Protein AF-A0A9W9D5L0-F1 (afdb_monomer)

Nearest PDB structures (foldseek):
  7zmg-assembly1_Z  TM=8.523E-01  e=1.163E-15  Thermochaetoides thermophila DSM 1495
  6yj4-assembly1_c  TM=8.124E-01  e=5.420E-10  Yarrowia lipolytica
  6rfq-assembly1_Z  TM=6.524E-01  e=1.993E-04  Yarrowia lipolytica

pLDDT: mean 81.46, std 13.07, range [35.34, 96.69]

Mean predicted aligned error: 18.56 Å

Foldseek 3Di:
DPDPPPPPLPDDQADDDDDPVLVVLVVPPPDSSDGPPHGDPCPVCVVPPPPDDPVVDDDDDDPPCPDPPPHDVVVVCVVVVDDDDDDADQLNLQLCLPQNDPVDGPDDLPPPVNVVSSVVSSVVSVVGPVVSCVVPVPSLVVQDDPPRHHDDDQQCDPDPVSDDQDDDDPDDPDPPVDFDKFADPVCCVPPVDRDIDGDWAARDLDPVRTHVVQPSQLSDPPHDDLPDPDPNSVVVVVVVVVVVVVVVVVCVVVVVVVVVVVVVVVVVVVVVVVVVVVVVVVVVVVVVVVVVVVVVVVVVVVVVVVVVVVVVVVVVVVVVVVVVVVVVVVVPPPDPPCVVVCVVCVVVVVVVVVCVVPPDD

Radius of gyration: 55.25 Å; Cα contacts (8 Å, |Δi|>4): 160; chains: 1; bounding box: 143×85×127 Å

Structure (mmCIF, N/CA/C/O backbone):
data_AF-A0A9W9D5L0-F1
#
_entry.id   AF-A0A9W9D5L0-F1
#
loop_
_atom_site.group_PDB
_atom_site.id
_atom_site.type_symbol
_atom_site.label_atom_id
_atom_site.label_alt_id
_atom_site.label_comp_id
_atom_site.label_asym_id
_atom_site.label_entity_id
_atom_site.label_seq_id
_atom_site.pdbx_PDB_ins_code
_atom_site.Cartn_x
_atom_site.Cartn_y
_atom_site.Cartn_z
_atom_site.occupancy
_atom_site.B_iso_or_equiv
_atom_site.auth_seq_id
_atom_site.auth_comp_id
_atom_site.auth_asym_id
_atom_site.auth_atom_id
_atom_site.pdbx_PDB_model_num
ATOM 1 N N . MET A 1 1 ? 23.377 -19.581 -24.607 1.00 35.34 1 MET A N 1
ATOM 2 C CA . MET A 1 1 ? 23.493 -18.869 -25.895 1.00 35.34 1 MET A CA 1
ATOM 3 C C . MET A 1 1 ? 23.765 -17.407 -25.592 1.00 35.34 1 MET A C 1
ATOM 5 O O . MET A 1 1 ? 22.928 -16.777 -24.960 1.00 35.34 1 MET A O 1
ATOM 9 N N . ALA A 1 2 ? 24.954 -16.904 -25.928 1.00 36.19 2 ALA A N 1
ATOM 10 C CA . ALA A 1 2 ? 25.262 -15.484 -25.800 1.00 36.19 2 ALA A CA 1
ATOM 11 C C . ALA A 1 2 ? 24.325 -14.710 -26.733 1.00 36.19 2 ALA A C 1
ATOM 13 O O . ALA A 1 2 ? 24.302 -14.980 -27.935 1.00 36.19 2 ALA A O 1
ATOM 14 N N . SER A 1 3 ? 23.518 -13.801 -26.184 1.00 41.09 3 SER A N 1
ATOM 15 C CA . SER A 1 3 ? 22.785 -12.847 -27.010 1.00 41.09 3 SER A CA 1
ATOM 16 C C . SER A 1 3 ? 23.825 -12.121 -27.857 1.00 41.09 3 SER A C 1
ATOM 18 O O . SER A 1 3 ? 24.763 -11.539 -27.311 1.00 41.09 3 SER A O 1
ATOM 20 N N . LYS A 1 4 ? 23.734 -12.247 -29.188 1.00 40.19 4 LYS A N 1
ATOM 21 C CA . LYS A 1 4 ? 24.574 -11.499 -30.128 1.00 40.19 4 LYS A CA 1
ATOM 22 C C . LYS A 1 4 ? 24.650 -10.060 -29.618 1.00 40.19 4 LYS A C 1
ATOM 24 O O . LYS A 1 4 ? 23.606 -9.422 -29.484 1.00 40.19 4 LYS A O 1
ATOM 29 N N . LYS A 1 5 ? 25.859 -9.525 -29.410 1.00 46.12 5 LYS A N 1
ATOM 30 C CA . LYS A 1 5 ? 26.088 -8.076 -29.481 1.00 46.12 5 LYS A CA 1
ATOM 31 C C . LYS A 1 5 ? 25.739 -7.655 -30.904 1.00 46.12 5 LYS A C 1
ATOM 33 O O . LYS A 1 5 ? 26.602 -7.525 -31.764 1.00 46.12 5 LYS A O 1
ATOM 38 N N . VAL A 1 6 ? 24.446 -7.524 -31.178 1.00 43.34 6 VAL A N 1
ATOM 39 C CA . VAL A 1 6 ? 23.964 -6.758 -32.308 1.00 43.34 6 VAL A CA 1
ATOM 40 C C . VAL A 1 6 ? 24.456 -5.362 -31.985 1.00 43.34 6 VAL A C 1
ATOM 42 O O . VAL A 1 6 ? 23.968 -4.725 -31.055 1.00 43.34 6 VAL A O 1
ATOM 45 N N . THR A 1 7 ? 25.486 -4.905 -32.691 1.00 44.09 7 THR A N 1
ATOM 46 C CA . THR A 1 7 ? 25.744 -3.478 -32.827 1.00 44.09 7 THR A CA 1
ATOM 47 C C . THR A 1 7 ? 24.513 -2.909 -33.510 1.00 44.09 7 THR A C 1
ATOM 49 O O . THR A 1 7 ? 24.465 -2.794 -34.732 1.00 44.09 7 THR A O 1
ATOM 52 N N . THR A 1 8 ? 23.467 -2.648 -32.729 1.00 48.53 8 THR A N 1
ATOM 53 C CA . THR A 1 8 ? 22.298 -1.913 -33.171 1.00 48.53 8 THR A CA 1
ATOM 54 C C . THR A 1 8 ? 22.835 -0.547 -33.544 1.00 48.53 8 THR A C 1
ATOM 56 O O . THR A 1 8 ? 23.170 0.270 -32.685 1.00 48.53 8 THR A O 1
ATOM 59 N N . ALA A 1 9 ? 23.034 -0.332 -34.842 1.00 52.41 9 ALA A N 1
ATOM 60 C CA . ALA A 1 9 ? 23.296 0.986 -35.372 1.00 52.41 9 ALA A CA 1
ATOM 61 C C . ALA A 1 9 ? 22.037 1.805 -35.086 1.00 52.41 9 ALA A C 1
ATOM 63 O O . ALA A 1 9 ? 21.055 1.744 -35.818 1.00 52.41 9 ALA A O 1
ATOM 64 N N . PHE A 1 10 ? 22.026 2.490 -33.945 1.00 61.75 10 PHE A N 1
ATOM 65 C CA . PHE A 1 10 ? 20.946 3.394 -33.604 1.00 61.75 10 PHE A CA 1
ATOM 66 C C . PHE A 1 10 ? 21.019 4.568 -34.576 1.00 61.75 10 PHE A C 1
ATOM 68 O O . PHE A 1 10 ? 21.910 5.415 -34.474 1.00 61.75 10 PHE A O 1
ATOM 75 N N . SER A 1 11 ? 20.096 4.602 -35.533 1.00 76.19 11 SER A N 1
ATOM 76 C CA . SER A 1 11 ? 19.890 5.763 -36.390 1.00 76.19 11 SER A CA 1
ATOM 77 C C . SER A 1 11 ? 19.411 6.923 -35.522 1.00 76.19 11 SER A C 1
ATOM 79 O O . SER A 1 11 ? 18.350 6.854 -34.902 1.00 76.19 11 SER A O 1
ATOM 81 N N . LYS A 1 12 ? 20.222 7.979 -35.430 1.00 85.94 12 LYS A N 1
ATOM 82 C CA . LYS A 1 12 ? 19.898 9.173 -34.643 1.00 85.94 12 LYS A CA 1
ATOM 83 C C . LYS A 1 12 ? 19.174 10.171 -35.535 1.00 85.94 12 LYS A C 1
ATOM 85 O O . LYS A 1 12 ? 19.748 10.654 -36.507 1.00 85.94 12 LYS A O 1
ATOM 90 N N . TYR A 1 13 ? 17.933 10.498 -35.183 1.00 88.56 13 TYR A N 1
ATOM 91 C CA . TYR A 1 13 ? 17.093 11.422 -35.945 1.00 88.56 13 TYR A CA 1
ATOM 92 C C . TYR A 1 13 ? 17.395 12.888 -35.604 1.00 88.56 13 TYR A C 1
ATOM 94 O O . TYR A 1 13 ? 16.562 13.605 -35.052 1.00 88.56 13 TYR A O 1
ATOM 102 N N . THR A 1 14 ? 18.619 13.327 -35.898 1.00 90.94 14 THR A N 1
ATOM 103 C CA . THR A 1 14 ? 19.094 14.685 -35.602 1.00 90.94 14 THR A CA 1
ATOM 104 C C . THR A 1 14 ? 19.785 15.313 -36.802 1.00 90.94 14 THR A C 1
ATOM 106 O O . THR A 1 14 ? 20.404 14.603 -37.590 1.00 90.94 14 THR A O 1
ATOM 109 N N . VAL A 1 15 ? 19.767 16.639 -36.899 1.00 89.62 15 VAL A N 1
ATOM 110 C CA . VAL A 1 15 ? 20.523 17.385 -37.914 1.00 89.62 15 VAL A CA 1
ATOM 111 C C . VAL A 1 15 ? 22.025 17.163 -37.706 1.00 89.62 15 VAL A C 1
ATOM 113 O O . VAL A 1 15 ? 22.553 17.421 -36.623 1.00 89.62 15 VAL A O 1
ATOM 116 N N . GLN A 1 16 ? 22.710 16.670 -38.738 1.00 87.62 16 GLN A N 1
ATOM 117 C CA . GLN A 1 16 ? 24.149 16.393 -38.724 1.00 87.62 16 GLN A CA 1
ATOM 118 C C . GLN A 1 16 ? 24.888 17.304 -39.711 1.00 87.62 16 GLN A C 1
ATOM 120 O O . GLN A 1 16 ? 24.317 17.662 -40.744 1.00 87.62 16 GLN A O 1
ATOM 125 N N . PRO A 1 17 ? 26.150 17.676 -39.429 1.00 88.94 17 PRO A N 1
ATOM 126 C CA . PRO A 1 17 ? 26.963 18.417 -40.383 1.00 88.94 17 PRO A CA 1
ATOM 127 C C . PRO A 1 17 ? 27.198 17.580 -41.647 1.00 88.94 17 PRO A C 1
ATOM 129 O O . PRO A 1 17 ? 27.415 16.370 -41.576 1.00 88.94 17 PRO A O 1
ATOM 132 N N . THR A 1 18 ? 27.173 18.231 -42.808 1.00 89.81 18 THR A N 1
ATOM 133 C CA . THR A 1 18 ? 27.401 17.621 -44.128 1.00 89.81 18 THR A CA 1
ATOM 134 C C . THR A 1 18 ? 28.642 18.220 -44.803 1.00 89.81 18 THR A C 1
ATOM 136 O O . THR A 1 18 ? 29.163 19.257 -44.384 1.00 89.81 18 THR A O 1
ATOM 139 N N . GLY A 1 19 ? 29.167 17.547 -45.833 1.00 93.31 19 GLY A N 1
ATOM 140 C CA . GLY A 1 19 ? 30.321 18.031 -46.601 1.00 93.31 19 GLY A CA 1
ATOM 141 C C . GLY A 1 19 ? 31.596 18.187 -45.761 1.00 93.31 19 GLY A C 1
ATOM 142 O O . GLY A 1 19 ? 31.909 17.339 -44.925 1.00 93.31 19 GLY A O 1
ATOM 143 N N . ILE A 1 20 ? 32.333 19.283 -45.970 1.00 93.81 20 ILE A N 1
ATOM 144 C CA . ILE A 1 20 ? 33.613 19.563 -45.291 1.00 93.81 20 ILE A CA 1
ATOM 145 C C . ILE A 1 20 ? 33.433 19.622 -43.766 1.00 93.81 20 ILE A C 1
ATOM 147 O O . ILE A 1 20 ? 34.249 19.082 -43.020 1.00 93.81 20 ILE A O 1
ATOM 151 N N . TYR A 1 21 ? 32.321 20.185 -43.286 1.00 91.50 21 TYR A N 1
ATOM 152 C CA . TYR A 1 21 ? 32.031 20.268 -41.853 1.00 91.50 21 TYR A CA 1
ATOM 153 C C . TYR A 1 21 ? 31.808 18.895 -41.203 1.00 91.50 21 TYR A C 1
ATOM 155 O O . TYR A 1 21 ? 32.100 18.733 -40.019 1.00 91.50 21 TYR A O 1
ATOM 163 N N . ALA A 1 22 ? 31.358 17.885 -41.957 1.00 90.62 22 ALA A N 1
ATOM 164 C CA . ALA A 1 22 ? 31.264 16.511 -41.461 1.00 90.62 22 ALA A CA 1
ATOM 165 C C . ALA A 1 22 ? 32.653 15.901 -41.221 1.00 90.62 22 ALA A C 1
ATOM 167 O O . ALA A 1 22 ? 32.861 15.201 -40.232 1.00 90.62 22 ALA A O 1
ATOM 168 N N . ALA A 1 23 ? 33.611 16.183 -42.110 1.00 90.94 23 ALA A N 1
ATOM 169 C CA . ALA A 1 23 ? 34.992 15.733 -41.960 1.00 90.94 23 ALA A CA 1
ATOM 170 C C . ALA A 1 23 ? 35.673 16.414 -40.763 1.00 90.94 23 ALA A C 1
ATOM 172 O O . ALA A 1 23 ? 36.297 15.733 -39.952 1.00 90.94 23 ALA A O 1
ATOM 173 N N . ILE A 1 24 ? 35.467 17.726 -40.597 1.00 92.25 24 ILE A N 1
ATOM 174 C CA . ILE A 1 24 ? 35.943 18.484 -39.430 1.00 92.25 24 ILE A CA 1
ATOM 175 C C . ILE A 1 24 ? 35.342 17.904 -38.141 1.00 92.25 24 ILE A C 1
ATOM 177 O O . ILE A 1 24 ? 36.074 17.604 -37.203 1.00 92.25 24 ILE A O 1
ATOM 181 N N . ASN A 1 25 ? 34.026 17.671 -38.093 1.00 89.88 25 ASN A N 1
ATOM 182 C CA . ASN A 1 25 ? 33.378 17.097 -36.913 1.00 89.88 25 ASN A CA 1
ATOM 183 C C . ASN A 1 25 ? 33.934 15.706 -36.567 1.00 89.88 25 ASN A C 1
ATOM 185 O O . ASN A 1 25 ? 34.243 15.454 -35.409 1.00 89.88 25 ASN A O 1
ATOM 189 N N . ARG A 1 26 ? 34.139 14.833 -37.560 1.00 89.94 26 ARG A N 1
ATOM 190 C CA . ARG A 1 26 ? 34.722 13.501 -37.334 1.00 89.94 26 ARG A CA 1
ATOM 191 C C . ARG A 1 26 ? 36.162 13.545 -36.828 1.00 89.94 26 ARG A C 1
ATOM 193 O O . ARG A 1 26 ? 36.555 12.627 -36.119 1.00 89.94 26 ARG A O 1
ATOM 200 N N . LEU A 1 27 ? 36.928 14.571 -37.200 1.00 93.44 27 LEU A N 1
ATOM 201 C CA . LEU A 1 27 ? 38.318 14.725 -36.776 1.00 93.44 27 LEU A CA 1
ATOM 202 C C . LEU A 1 27 ? 38.438 15.307 -35.360 1.00 93.44 27 LEU A C 1
ATOM 204 O O . LEU A 1 27 ? 39.303 14.880 -34.603 1.00 93.44 27 LEU A O 1
ATOM 208 N N . PHE A 1 28 ? 37.585 16.270 -35.001 1.00 94.12 28 PHE A N 1
ATOM 209 C CA . PHE A 1 28 ? 37.696 17.009 -33.736 1.00 94.12 28 PHE A CA 1
ATOM 210 C C . PHE A 1 28 ? 36.728 16.550 -32.634 1.00 94.12 28 PHE A C 1
ATOM 212 O O . PHE A 1 28 ? 36.905 16.927 -31.476 1.00 94.12 28 PHE A O 1
ATOM 219 N N . ALA A 1 29 ? 35.692 15.764 -32.945 1.00 90.25 29 ALA A N 1
ATOM 220 C CA . ALA A 1 29 ? 34.772 15.256 -31.930 1.00 90.25 29 ALA A CA 1
ATOM 221 C C . ALA A 1 29 ? 35.411 14.134 -31.098 1.00 90.25 29 ALA A C 1
ATOM 223 O O . ALA A 1 29 ? 35.962 13.184 -31.646 1.00 90.25 29 ALA A O 1
ATOM 224 N N . LEU A 1 30 ? 35.238 14.201 -29.771 1.00 92.88 30 LEU A N 1
ATOM 225 C CA . LEU A 1 30 ? 35.671 13.148 -28.840 1.00 92.88 30 LEU A CA 1
ATOM 226 C C . LEU A 1 30 ? 35.000 11.794 -29.137 1.00 92.88 30 LEU A C 1
ATOM 228 O O . LEU A 1 30 ? 35.627 10.747 -29.031 1.00 92.88 30 LEU A O 1
ATOM 232 N N . ASP A 1 31 ? 33.723 11.828 -29.525 1.00 89.00 31 ASP A N 1
ATOM 233 C CA . ASP A 1 31 ? 32.992 10.677 -30.054 1.00 89.00 31 ASP A CA 1
ATOM 234 C C . ASP A 1 31 ? 32.228 11.108 -31.319 1.00 89.00 31 ASP A C 1
ATOM 236 O O . ASP A 1 31 ? 31.155 11.713 -31.210 1.00 89.00 31 ASP A O 1
ATOM 240 N N . PRO A 1 32 ? 32.741 10.791 -32.524 1.00 85.75 32 PRO A N 1
ATOM 241 C CA . PRO A 1 32 ? 32.079 11.097 -33.793 1.00 85.75 32 PRO A CA 1
ATOM 242 C C . PRO A 1 32 ? 30.708 10.432 -33.966 1.00 85.75 32 PRO A C 1
ATOM 244 O O . PRO A 1 32 ? 29.948 10.809 -34.856 1.00 85.75 32 PRO A O 1
ATOM 247 N N . LYS A 1 33 ? 30.370 9.424 -33.148 1.00 85.94 33 LYS A N 1
ATOM 248 C CA . LYS A 1 33 ? 29.041 8.800 -33.160 1.00 85.94 33 LYS A CA 1
ATOM 249 C C . LYS A 1 33 ? 28.026 9.609 -32.355 1.00 85.94 33 LYS A C 1
ATOM 251 O O . LYS A 1 33 ? 26.834 9.297 -32.420 1.00 85.94 33 LYS A O 1
ATOM 256 N N . ARG A 1 34 ? 28.430 10.618 -31.576 1.00 86.44 34 ARG A N 1
ATOM 257 C CA . ARG A 1 34 ? 27.526 11.468 -30.784 1.00 86.44 34 ARG A CA 1
ATOM 258 C C . ARG A 1 34 ? 26.704 12.394 -31.689 1.00 86.44 34 ARG A C 1
ATOM 260 O O . ARG A 1 34 ? 27.183 12.882 -32.701 1.00 86.44 34 ARG A O 1
ATOM 267 N N . SER A 1 35 ? 25.440 12.627 -31.334 1.00 88.94 35 SER A N 1
ATOM 268 C CA . SER A 1 35 ? 24.549 13.533 -32.073 1.00 88.94 35 SER A CA 1
ATOM 269 C C . SER A 1 35 ? 24.565 14.953 -31.515 1.00 88.94 35 SER A C 1
ATOM 271 O O . SER A 1 35 ? 24.832 15.149 -30.332 1.00 88.94 35 SER A O 1
ATOM 273 N N . THR A 1 36 ? 24.180 15.921 -32.348 1.00 88.06 36 THR A N 1
ATOM 274 C CA . THR A 1 36 ? 23.980 17.335 -31.978 1.00 88.06 36 THR A CA 1
ATOM 275 C C . THR A 1 36 ? 22.758 17.557 -31.081 1.00 88.06 36 THR A C 1
ATOM 277 O O . THR A 1 36 ? 22.688 18.556 -30.376 1.00 88.06 36 THR A O 1
ATOM 280 N N . GLY A 1 37 ? 21.792 16.629 -31.101 1.00 89.50 37 GLY A N 1
ATOM 281 C CA . GLY A 1 37 ? 20.556 16.718 -30.317 1.00 89.50 37 GLY A CA 1
ATOM 282 C C . GLY A 1 37 ? 19.485 17.633 -30.919 1.00 89.50 37 GLY A C 1
ATOM 283 O O . GLY A 1 37 ? 18.427 17.776 -30.320 1.00 89.50 37 GLY A O 1
ATOM 284 N N . ILE A 1 38 ? 19.727 18.216 -32.098 1.00 91.50 38 ILE A N 1
ATOM 285 C CA . ILE A 1 38 ? 18.749 19.040 -32.821 1.00 91.50 38 ILE A CA 1
ATOM 286 C C . ILE A 1 38 ? 17.855 18.108 -33.651 1.00 91.50 38 ILE A C 1
ATOM 288 O O . ILE A 1 38 ? 18.380 17.473 -34.569 1.00 91.50 38 ILE A O 1
ATOM 292 N N . PRO A 1 39 ? 16.544 17.987 -33.369 1.00 92.38 39 PRO A N 1
ATOM 293 C CA . PRO A 1 39 ? 15.649 17.126 -34.140 1.00 92.38 39 PRO A CA 1
ATOM 294 C C . PRO A 1 39 ? 15.548 17.566 -35.604 1.00 92.38 39 PRO A C 1
ATOM 296 O O . PRO A 1 39 ? 15.676 18.744 -35.923 1.00 92.38 39 PRO A O 1
ATOM 299 N N . MET A 1 40 ? 15.295 16.626 -36.514 1.00 89.81 40 MET A N 1
ATOM 300 C CA . MET A 1 40 ? 15.076 16.959 -37.924 1.00 89.81 40 MET A CA 1
ATOM 301 C C . MET A 1 40 ? 13.667 17.521 -38.150 1.00 89.81 40 MET A C 1
ATOM 303 O O . MET A 1 40 ? 12.700 16.765 -38.097 1.00 89.81 40 MET A O 1
ATOM 307 N N . ASN A 1 41 ? 13.549 18.813 -38.476 1.00 88.31 41 ASN A N 1
ATOM 308 C CA . ASN A 1 41 ? 12.261 19.491 -38.706 1.00 88.31 41 ASN A CA 1
ATOM 309 C C . ASN A 1 41 ? 11.305 18.773 -39.685 1.00 88.31 41 ASN A C 1
ATOM 311 O O . ASN A 1 41 ? 10.111 18.747 -39.402 1.00 88.31 41 ASN A O 1
ATOM 315 N N . PRO A 1 42 ? 11.763 18.166 -40.803 1.00 89.50 42 PRO A N 1
ATOM 316 C CA . PRO A 1 42 ? 10.850 17.505 -41.740 1.00 89.50 42 PRO A CA 1
ATOM 317 C C . PRO A 1 42 ? 10.162 16.250 -41.189 1.00 89.50 42 PRO A C 1
ATOM 319 O O . PRO A 1 42 ? 9.140 15.850 -41.736 1.00 89.50 42 PRO A O 1
ATOM 322 N N . GLN A 1 43 ? 10.721 15.622 -40.148 1.00 88.94 43 GLN A N 1
ATOM 323 C CA . GLN A 1 43 ? 10.235 14.361 -39.566 1.00 88.94 43 GLN A CA 1
ATOM 324 C C . GLN A 1 43 ? 9.711 14.540 -38.139 1.00 88.94 43 GLN A C 1
ATOM 326 O O . GLN A 1 43 ? 8.779 13.863 -37.712 1.00 88.94 43 GLN A O 1
ATOM 331 N N . PHE A 1 44 ? 10.322 15.439 -37.370 1.00 92.88 44 PHE A N 1
ATOM 332 C CA . PHE A 1 44 ? 9.945 15.675 -35.990 1.00 92.88 44 PHE A CA 1
ATOM 333 C C . PHE A 1 44 ? 8.637 16.461 -35.938 1.00 92.88 44 PHE A C 1
ATOM 335 O O . PHE A 1 44 ? 8.606 17.641 -36.280 1.00 92.88 44 PHE A O 1
ATOM 342 N N . ARG A 1 45 ? 7.565 15.806 -35.469 1.00 91.81 45 ARG A N 1
ATOM 343 C CA . ARG A 1 45 ? 6.229 16.410 -35.317 1.00 91.81 45 ARG A CA 1
ATOM 344 C C . ARG A 1 45 ? 5.671 16.954 -36.642 1.00 91.81 45 ARG A C 1
ATOM 346 O O . ARG A 1 45 ? 5.011 17.990 -36.673 1.00 91.81 45 ARG A O 1
ATOM 353 N N . ASN A 1 46 ? 5.956 16.247 -37.730 1.00 90.06 46 ASN A N 1
ATOM 354 C CA . ASN A 1 46 ? 5.412 16.532 -39.046 1.00 90.06 46 ASN A CA 1
ATOM 355 C C . ASN A 1 46 ? 4.826 15.231 -39.629 1.00 90.06 46 ASN A C 1
ATOM 357 O O . ASN A 1 46 ? 5.591 14.288 -39.840 1.00 90.06 46 ASN A O 1
ATOM 361 N N . PRO A 1 47 ? 3.505 15.140 -39.855 1.00 91.56 47 PRO A N 1
ATOM 362 C CA . PRO A 1 47 ? 2.501 16.200 -39.717 1.00 91.56 47 PRO A CA 1
ATOM 363 C C . PRO A 1 47 ? 2.328 16.698 -38.267 1.00 91.56 47 PRO A C 1
ATOM 365 O O . PRO A 1 47 ? 2.601 15.954 -37.318 1.00 91.56 47 PRO A O 1
ATOM 368 N N . PRO A 1 48 ? 1.906 17.962 -38.059 1.00 91.44 48 PRO A N 1
ATOM 369 C CA . PRO A 1 48 ? 1.576 18.443 -36.724 1.00 91.44 48 PRO A CA 1
ATOM 370 C C . PRO A 1 48 ? 0.388 17.641 -36.161 1.00 91.44 48 PRO A C 1
ATOM 372 O O . PRO A 1 48 ? -0.441 17.166 -36.935 1.00 91.44 48 PRO A O 1
ATOM 375 N N . PRO A 1 49 ? 0.239 17.518 -34.828 1.00 90.88 49 PRO A N 1
ATOM 376 C CA . PRO A 1 49 ? -0.791 16.662 -34.230 1.00 90.88 49 PRO A CA 1
ATOM 377 C C . PRO A 1 49 ? -2.228 16.944 -34.695 1.00 90.88 49 PRO A C 1
ATOM 379 O O . PRO A 1 49 ? -3.034 16.028 -34.739 1.00 90.88 49 PRO A O 1
ATOM 382 N N . GLY A 1 50 ? -2.544 18.193 -35.058 1.00 92.25 50 GLY A N 1
ATOM 383 C CA . GLY A 1 50 ? -3.869 18.594 -35.549 1.00 92.25 50 GLY A CA 1
ATOM 384 C C . GLY A 1 50 ? -4.052 18.539 -37.070 1.00 92.25 50 GLY A C 1
ATOM 385 O O . GLY A 1 50 ? -5.052 19.047 -37.557 1.00 92.25 50 GLY A O 1
ATOM 386 N N . ALA A 1 51 ? -3.088 18.009 -37.830 1.00 91.81 51 ALA A N 1
ATOM 387 C CA . ALA A 1 51 ? -3.232 17.847 -39.282 1.00 91.81 51 ALA A CA 1
ATOM 388 C C . ALA A 1 51 ? -3.904 16.525 -39.683 1.00 91.81 51 ALA A C 1
ATOM 390 O O . ALA A 1 51 ? -4.281 16.373 -40.842 1.00 91.81 51 ALA A O 1
ATOM 391 N N . LEU A 1 52 ? -4.042 15.576 -38.753 1.00 87.44 52 LEU A N 1
ATOM 392 C CA . LEU A 1 52 ? -4.856 14.384 -38.966 1.00 87.44 52 LEU A CA 1
ATOM 393 C C . LEU A 1 52 ? -6.330 14.736 -38.761 1.00 87.44 52 LEU A C 1
ATOM 395 O O . LEU A 1 52 ? -6.673 15.435 -37.807 1.00 87.44 52 LEU A O 1
ATOM 399 N N . ASP A 1 53 ? -7.185 14.241 -39.652 1.00 90.44 53 ASP A N 1
ATOM 400 C CA . ASP A 1 53 ? -8.634 14.356 -39.507 1.00 90.44 53 ASP A CA 1
ATOM 401 C C . ASP A 1 53 ? -9.088 13.557 -38.269 1.00 90.44 53 ASP A C 1
ATOM 403 O O . ASP A 1 53 ? -8.860 12.342 -38.227 1.00 90.44 53 ASP A O 1
ATOM 407 N N . PRO A 1 54 ? -9.724 14.188 -37.263 1.00 87.62 54 PRO A N 1
ATOM 408 C CA . PRO A 1 54 ? -10.213 13.494 -36.074 1.00 87.62 54 PRO A CA 1
ATOM 409 C C . PRO A 1 54 ? -11.161 12.328 -36.376 1.00 87.62 54 PRO A C 1
ATOM 411 O O . PRO A 1 54 ? -11.228 11.399 -35.579 1.00 87.62 54 PRO A O 1
ATOM 414 N N . ALA A 1 55 ? -11.856 12.339 -37.520 1.00 90.12 55 ALA A N 1
ATOM 415 C CA . ALA A 1 55 ? -12.756 11.259 -37.927 1.00 90.12 55 ALA A CA 1
ATOM 416 C C . ALA A 1 55 ? -12.027 9.961 -38.324 1.00 90.12 55 ALA A C 1
ATOM 418 O O . ALA A 1 55 ? -12.667 8.932 -38.508 1.00 90.12 55 ALA A O 1
ATOM 419 N N . THR A 1 56 ? -10.697 9.995 -38.470 1.00 92.00 56 THR A N 1
ATOM 420 C CA . THR A 1 56 ? -9.887 8.802 -38.783 1.00 92.00 56 THR A CA 1
ATOM 421 C C . THR A 1 56 ? -9.530 7.967 -37.555 1.00 92.00 56 THR A C 1
ATOM 423 O O . THR A 1 56 ? -9.002 6.865 -37.705 1.00 92.00 56 THR A O 1
ATOM 426 N N . TYR A 1 57 ? -9.771 8.484 -36.348 1.00 91.88 57 TYR A N 1
ATOM 427 C CA . TYR A 1 57 ? -9.477 7.785 -35.106 1.00 91.88 57 TYR A CA 1
ATOM 428 C C . TYR A 1 57 ? -10.744 7.154 -34.531 1.00 91.88 57 TYR A C 1
ATOM 430 O O . TYR A 1 57 ? -11.698 7.854 -34.198 1.00 91.88 57 TYR A O 1
ATOM 438 N N . ASP A 1 58 ? -10.692 5.839 -34.346 1.00 90.75 58 ASP A N 1
ATOM 439 C CA . ASP A 1 58 ? -11.700 5.080 -33.619 1.00 90.75 58 ASP A CA 1
ATOM 440 C C . ASP A 1 58 ? -11.163 4.694 -32.238 1.00 90.75 58 ASP A C 1
ATOM 442 O O . ASP A 1 58 ? -10.027 4.224 -32.102 1.00 90.75 58 ASP A O 1
ATOM 446 N N . ASP A 1 59 ? -11.992 4.866 -31.206 1.00 91.06 59 ASP A N 1
ATOM 447 C CA . ASP A 1 59 ? -11.635 4.476 -29.845 1.00 91.06 59 ASP A CA 1
ATOM 448 C C . ASP A 1 59 ? -11.387 2.959 -29.770 1.00 91.06 59 ASP A C 1
ATOM 450 O O . ASP A 1 59 ? -12.279 2.163 -30.091 1.00 91.06 59 ASP A O 1
ATOM 454 N N . PRO A 1 60 ? -10.199 2.512 -29.319 1.00 93.19 60 PRO A N 1
ATOM 455 C CA . PRO A 1 60 ? -9.904 1.097 -29.239 1.00 93.19 60 PRO A CA 1
ATOM 456 C C . PRO A 1 60 ? -10.737 0.457 -28.132 1.00 93.19 60 PRO A C 1
ATOM 458 O O . PRO A 1 60 ? -10.672 0.833 -26.960 1.00 93.19 60 PRO A O 1
ATOM 461 N N . VAL A 1 61 ? -11.476 -0.581 -28.504 1.00 92.12 61 VAL A N 1
ATOM 462 C CA . VAL A 1 61 ? -12.257 -1.397 -27.578 1.00 92.12 61 VAL A CA 1
ATOM 463 C C . VAL A 1 61 ? -11.665 -2.805 -27.501 1.00 92.12 61 VAL A C 1
ATOM 465 O O . VAL A 1 61 ? -11.147 -3.334 -28.483 1.00 92.12 61 VAL A O 1
ATOM 468 N N . THR A 1 62 ? -11.701 -3.428 -26.323 1.00 92.06 62 THR A N 1
ATOM 469 C CA . THR A 1 62 ? -11.122 -4.764 -26.102 1.00 92.06 62 THR A CA 1
ATOM 470 C C . THR A 1 62 ? -12.213 -5.819 -25.987 1.00 92.06 62 THR A C 1
ATOM 472 O O . THR A 1 62 ? -13.172 -5.657 -25.238 1.00 92.06 62 THR A O 1
ATOM 475 N N . ILE A 1 63 ? -12.076 -6.938 -26.696 1.00 87.38 63 ILE A N 1
ATOM 476 C CA . ILE A 1 63 ? -12.949 -8.109 -26.521 1.00 87.38 63 ILE A CA 1
ATOM 477 C C . ILE A 1 63 ? -12.367 -8.936 -25.361 1.00 87.38 63 ILE A C 1
ATOM 479 O O . ILE A 1 63 ? -11.162 -9.196 -25.370 1.00 87.38 63 ILE A O 1
ATOM 483 N N . PRO A 1 64 ? -13.161 -9.314 -24.336 1.00 89.50 64 PRO A N 1
ATOM 484 C CA . PRO A 1 64 ? -14.632 -9.378 -24.308 1.00 89.50 64 PRO A CA 1
ATOM 485 C C . PRO A 1 64 ? -15.367 -8.130 -23.783 1.00 89.50 64 PRO A C 1
ATOM 487 O O . PRO A 1 64 ? -16.591 -8.088 -23.825 1.00 89.50 64 PRO A O 1
ATOM 490 N N . ALA A 1 65 ? -14.671 -7.104 -23.287 1.00 87.38 65 ALA A N 1
ATOM 491 C CA . ALA A 1 65 ? -15.311 -5.931 -22.681 1.00 87.38 65 ALA A CA 1
ATOM 492 C C . ALA A 1 65 ? -16.200 -5.123 -23.648 1.00 87.38 65 ALA A C 1
ATOM 494 O O . ALA A 1 65 ? -17.134 -4.469 -23.185 1.00 87.38 65 ALA A O 1
ATOM 495 N N . ALA A 1 66 ? -15.932 -5.204 -24.951 1.00 88.31 66 ALA A N 1
ATOM 496 C CA . ALA A 1 66 ? -16.638 -4.528 -26.036 1.00 88.31 66 ALA A CA 1
ATOM 497 C C . ALA A 1 66 ? -17.823 -5.311 -26.623 1.00 88.31 66 ALA A C 1
ATOM 499 O O . ALA A 1 66 ? -18.532 -4.778 -27.472 1.00 88.31 66 ALA A O 1
ATOM 500 N N . ASP A 1 67 ? -18.016 -6.574 -26.228 1.00 93.00 67 ASP A N 1
ATOM 501 C CA . ASP A 1 67 ? -19.085 -7.398 -26.795 1.00 93.00 67 ASP A CA 1
ATOM 502 C C . ASP A 1 67 ? -20.465 -6.810 -26.445 1.00 93.00 67 ASP A C 1
ATOM 504 O O . ASP A 1 67 ? -20.684 -6.325 -25.330 1.00 93.00 67 ASP A O 1
ATOM 508 N N . ILE A 1 68 ? -21.376 -6.819 -27.420 1.00 90.81 68 ILE A N 1
ATOM 509 C CA . ILE A 1 68 ? -22.716 -6.220 -27.342 1.00 90.81 68 ILE A CA 1
ATOM 510 C C . ILE A 1 68 ? -23.745 -7.257 -26.865 1.00 90.81 68 ILE A C 1
ATOM 512 O O . ILE A 1 68 ? -24.757 -6.880 -26.277 1.00 90.81 68 ILE A O 1
ATOM 516 N N . ALA A 1 69 ? -23.488 -8.554 -27.074 1.00 90.81 69 ALA A N 1
ATOM 517 C CA . ALA A 1 69 ? -24.437 -9.618 -26.754 1.00 90.81 69 ALA A CA 1
ATOM 518 C C . ALA A 1 69 ? -24.231 -10.186 -25.339 1.00 90.81 69 ALA A C 1
ATOM 520 O O . ALA A 1 69 ? -25.036 -9.944 -24.440 1.00 90.81 69 ALA A O 1
ATOM 521 N N . GLU A 1 70 ? -23.134 -10.907 -25.096 1.00 91.88 70 GLU A N 1
ATOM 522 C CA . GLU A 1 70 ? -22.963 -11.750 -23.900 1.00 91.88 70 GLU A CA 1
ATOM 523 C C . GLU A 1 70 ? -22.170 -11.063 -22.784 1.00 91.88 70 GLU A C 1
ATOM 525 O O . GLU A 1 70 ? -21.414 -11.666 -22.015 1.00 91.88 70 GLU A O 1
ATOM 530 N N . ASN A 1 71 ? -22.371 -9.754 -22.655 1.00 93.06 71 ASN A N 1
ATOM 531 C CA . ASN A 1 71 ? -21.531 -8.898 -21.837 1.00 93.06 71 ASN A CA 1
ATOM 532 C C . ASN A 1 71 ? -22.377 -8.105 -20.822 1.00 93.06 71 ASN A C 1
ATOM 534 O O . ASN A 1 71 ? -22.402 -6.872 -20.845 1.00 93.06 71 ASN A O 1
ATOM 538 N N . PRO A 1 72 ? -23.005 -8.749 -19.821 1.00 94.44 72 PRO A N 1
ATOM 539 C CA . PRO A 1 72 ? -23.753 -8.041 -18.783 1.00 94.44 72 PRO A CA 1
ATOM 540 C C . PRO A 1 72 ? -22.833 -7.387 -17.734 1.00 94.44 72 PRO A C 1
ATOM 542 O O . PRO A 1 72 ? -21.880 -8.000 -17.248 1.00 94.44 72 PRO A O 1
ATOM 545 N N . TYR A 1 73 ? -23.137 -6.144 -17.337 1.00 93.12 73 TYR A N 1
ATOM 546 C CA . TYR A 1 73 ? -22.253 -5.324 -16.490 1.00 93.12 73 TYR A CA 1
ATOM 547 C C . TYR A 1 73 ? -21.891 -5.977 -15.140 1.00 93.12 73 TYR A C 1
ATOM 549 O O . TYR A 1 73 ? -20.747 -5.909 -14.702 1.00 93.12 73 TYR A O 1
ATOM 557 N N . TRP A 1 74 ? -22.821 -6.689 -14.498 1.00 93.94 74 TRP A N 1
ATOM 558 C CA . TRP A 1 74 ? -22.590 -7.327 -13.194 1.00 93.94 74 TRP A CA 1
ATOM 559 C C . TRP A 1 74 ? -21.504 -8.422 -13.206 1.00 93.94 74 TRP A C 1
ATOM 561 O O . TRP A 1 74 ? -20.962 -8.750 -12.145 1.00 93.94 74 TRP A O 1
ATOM 571 N N . LYS A 1 75 ? -21.169 -8.996 -14.377 1.00 92.94 75 LYS A N 1
ATOM 572 C CA . LYS A 1 75 ? -20.049 -9.944 -14.536 1.00 92.94 75 LYS A CA 1
ATOM 573 C C . LYS A 1 75 ? -18.692 -9.237 -14.555 1.00 92.94 75 LYS A C 1
ATOM 575 O O . LYS A 1 75 ? -17.738 -9.782 -14.009 1.00 92.94 75 LYS A O 1
ATOM 580 N N . ARG A 1 76 ? -18.626 -8.031 -15.131 1.00 91.38 76 ARG A N 1
ATOM 581 C CA . ARG A 1 76 ? -17.409 -7.203 -15.248 1.00 91.38 76 ARG A CA 1
ATOM 582 C C . ARG A 1 76 ? -17.242 -6.167 -14.131 1.00 91.38 76 ARG A C 1
ATOM 584 O O . ARG A 1 76 ? -16.217 -5.496 -14.075 1.00 91.38 76 ARG A O 1
ATOM 591 N N . ASP A 1 77 ? -18.238 -6.011 -13.258 1.00 94.38 77 ASP A N 1
ATOM 592 C CA . ASP A 1 77 ? -18.192 -5.058 -12.146 1.00 94.38 77 ASP A CA 1
ATOM 593 C C . ASP A 1 77 ? -17.199 -5.523 -11.063 1.00 94.38 77 ASP A C 1
ATOM 595 O O . ASP A 1 77 ? -17.564 -6.153 -10.068 1.00 94.38 77 ASP A O 1
ATOM 599 N N . VAL A 1 78 ? -15.918 -5.203 -11.263 1.00 95.06 78 VAL A N 1
ATOM 600 C CA . VAL A 1 78 ? -14.839 -5.433 -10.289 1.00 95.06 78 VAL A CA 1
ATOM 601 C C . VAL A 1 78 ? -14.933 -4.497 -9.085 1.00 95.06 78 VAL A C 1
ATOM 603 O O . VAL A 1 78 ? -14.483 -4.848 -7.997 1.00 95.06 78 VAL A O 1
ATOM 606 N N . ARG A 1 79 ? -15.581 -3.334 -9.237 1.00 95.94 79 ARG A N 1
ATOM 607 C CA . ARG A 1 79 ? -15.715 -2.331 -8.173 1.00 95.94 79 ARG A CA 1
ATOM 608 C C . ARG A 1 79 ? -16.549 -2.857 -7.010 1.00 95.94 79 ARG A C 1
ATOM 610 O O . ARG A 1 79 ? -16.223 -2.589 -5.860 1.00 95.94 79 ARG A O 1
ATOM 617 N N . ARG A 1 80 ? -17.622 -3.604 -7.289 1.00 95.25 80 ARG A N 1
ATOM 618 C CA . ARG A 1 80 ? -18.465 -4.222 -6.245 1.00 95.25 80 ARG A CA 1
ATOM 619 C C . ARG A 1 80 ? -17.946 -5.576 -5.756 1.00 95.25 80 ARG A C 1
ATOM 621 O O . ARG A 1 80 ? -18.388 -6.039 -4.711 1.00 95.25 80 ARG A O 1
ATOM 628 N N . ARG A 1 81 ? -17.017 -6.202 -6.483 1.00 94.38 81 ARG A N 1
ATOM 629 C CA . ARG A 1 81 ? -16.412 -7.508 -6.154 1.00 94.38 81 ARG A CA 1
ATOM 630 C C . ARG A 1 81 ? -15.086 -7.375 -5.398 1.00 94.38 81 ARG A C 1
ATOM 632 O O . ARG A 1 81 ? -14.216 -8.233 -5.520 1.00 94.38 81 ARG A O 1
ATOM 639 N N . TYR A 1 82 ? -14.915 -6.300 -4.635 1.00 94.88 82 TYR A N 1
ATOM 640 C CA . TYR A 1 82 ? -13.710 -6.113 -3.838 1.00 94.88 82 TYR A CA 1
ATOM 641 C C . TYR A 1 82 ? -13.634 -7.163 -2.710 1.00 94.88 82 TYR A C 1
ATOM 643 O O . TYR A 1 82 ? -14.668 -7.543 -2.147 1.00 94.88 82 TYR A O 1
ATOM 651 N N . PRO A 1 83 ? -12.429 -7.645 -2.360 1.00 95.38 83 PRO A N 1
ATOM 652 C CA . PRO A 1 83 ? -12.257 -8.540 -1.224 1.00 95.38 83 PRO A CA 1
ATOM 653 C C . PRO A 1 83 ? -12.662 -7.824 0.068 1.00 95.38 83 PRO A C 1
ATOM 655 O O . PRO A 1 83 ? -12.236 -6.698 0.331 1.00 95.38 83 PRO A O 1
ATOM 658 N N . ARG A 1 84 ? -13.500 -8.471 0.884 1.00 94.38 84 ARG A N 1
ATOM 659 C CA . ARG A 1 84 ? -13.917 -7.918 2.178 1.00 94.38 84 ARG A CA 1
ATOM 660 C C . ARG A 1 84 ? -12.751 -7.956 3.162 1.00 94.38 84 ARG A C 1
ATOM 662 O O . ARG A 1 84 ? -11.996 -8.925 3.195 1.00 94.38 84 ARG A O 1
ATOM 669 N N . LEU A 1 85 ? -12.636 -6.913 3.980 1.00 94.81 85 LEU A N 1
ATOM 670 C CA . LEU A 1 85 ? -11.655 -6.873 5.057 1.00 94.81 85 LEU A CA 1
ATOM 671 C C . LEU A 1 85 ? -12.004 -7.943 6.101 1.00 94.81 85 LEU A C 1
ATOM 673 O O . LEU A 1 85 ? -13.108 -7.939 6.641 1.00 94.81 85 LEU A O 1
ATOM 677 N N . SER A 1 86 ? -11.059 -8.838 6.382 1.00 94.62 86 SER A N 1
ATOM 678 C CA . SER A 1 86 ? -11.173 -9.820 7.460 1.00 94.62 86 SER A CA 1
ATOM 679 C C . SER A 1 86 ? -10.507 -9.265 8.714 1.00 94.62 86 SER A C 1
ATOM 681 O O . SER A 1 86 ? -9.294 -9.061 8.730 1.00 94.62 86 SER A O 1
ATOM 683 N N . THR A 1 87 ? -11.287 -9.023 9.764 1.00 94.25 87 THR A N 1
ATOM 684 C CA . THR A 1 87 ? -10.782 -8.634 11.087 1.00 94.25 87 THR A CA 1
ATOM 685 C C . THR A 1 87 ? -10.861 -9.831 12.019 1.00 94.25 87 THR A C 1
ATOM 687 O O . THR A 1 87 ? -11.928 -10.423 12.148 1.00 94.25 87 THR A O 1
ATOM 690 N N . VAL A 1 88 ? -9.751 -10.178 12.666 1.00 92.00 88 VAL A N 1
ATOM 691 C CA . VAL A 1 88 ? -9.683 -11.290 13.622 1.00 92.00 88 VAL A CA 1
ATOM 692 C C . VAL A 1 88 ? -9.431 -10.703 15.003 1.00 92.00 88 VAL A C 1
ATOM 694 O O . VAL A 1 88 ? -8.416 -10.035 15.212 1.00 92.00 88 VAL A O 1
ATOM 697 N N . THR A 1 89 ? -10.360 -10.912 15.934 1.00 92.50 89 THR A N 1
ATOM 698 C CA . THR A 1 89 ? -10.166 -10.531 17.335 1.00 92.50 89 THR A CA 1
ATOM 699 C C . THR A 1 89 ? -9.384 -11.605 18.087 1.00 92.50 89 THR A C 1
ATOM 701 O O . THR A 1 89 ? -9.196 -12.726 17.615 1.00 92.50 89 THR A O 1
ATOM 704 N N . GLN A 1 90 ? -8.924 -11.274 19.294 1.00 90.38 90 GLN A N 1
ATOM 705 C CA . GLN A 1 90 ? -8.252 -12.246 20.153 1.00 90.38 90 GLN A CA 1
ATOM 706 C C . GLN A 1 90 ? -9.166 -13.432 20.503 1.00 90.38 90 GLN A C 1
ATOM 708 O O . GLN A 1 90 ? -8.686 -14.561 20.565 1.00 90.38 90 GLN A O 1
ATOM 713 N N . ALA A 1 91 ? -10.471 -13.184 20.666 1.00 91.50 91 ALA A N 1
ATOM 714 C CA . ALA A 1 91 ? -11.446 -14.231 20.938 1.00 91.50 91 ALA A CA 1
ATOM 715 C C . ALA A 1 91 ? -11.654 -15.154 19.730 1.00 91.50 91 ALA A C 1
ATOM 717 O O . ALA A 1 91 ? -11.639 -16.373 19.882 1.00 91.50 91 ALA A O 1
ATOM 718 N N . ASP A 1 92 ? -11.738 -14.583 18.524 1.00 91.69 92 ASP A N 1
ATOM 719 C CA . ASP A 1 92 ? -11.856 -15.363 17.286 1.00 91.69 92 ASP A CA 1
ATOM 720 C C . ASP A 1 92 ? -10.621 -16.247 17.060 1.00 91.69 92 ASP A C 1
ATOM 722 O O . ASP A 1 92 ? -10.740 -17.395 16.638 1.00 91.69 92 ASP A O 1
ATOM 726 N N . ALA A 1 93 ? -9.423 -15.738 17.373 1.00 90.38 93 ALA A N 1
ATOM 727 C CA . ALA A 1 93 ? -8.184 -16.502 17.261 1.00 90.38 93 ALA A CA 1
ATOM 728 C C . ALA A 1 93 ? -8.147 -17.703 18.222 1.00 90.38 93 ALA A C 1
ATOM 730 O O . ALA A 1 93 ? -7.738 -18.789 17.817 1.00 90.38 93 ALA A O 1
ATOM 731 N N . VAL A 1 94 ? -8.594 -17.531 19.472 1.00 90.25 94 VAL A N 1
ATOM 732 C CA . VAL A 1 94 ? -8.705 -18.637 20.440 1.00 90.25 94 VAL A CA 1
ATOM 733 C C . VAL A 1 94 ? -9.732 -19.662 19.965 1.00 90.25 94 VAL A C 1
ATOM 735 O O . VAL A 1 94 ? -9.418 -20.849 19.916 1.00 90.25 94 VAL A O 1
ATOM 738 N N . ALA A 1 95 ? -10.902 -19.215 19.504 1.00 89.94 95 ALA A N 1
ATOM 739 C CA . ALA A 1 95 ? -11.931 -20.108 18.977 1.00 89.94 95 ALA A CA 1
ATOM 740 C C . ALA A 1 95 ? -11.434 -20.935 17.776 1.00 89.94 95 ALA A C 1
ATOM 742 O O . ALA A 1 95 ? -11.665 -22.143 17.717 1.00 89.94 95 ALA A O 1
ATOM 743 N N . LEU A 1 96 ? -10.683 -20.320 16.855 1.00 90.12 96 LEU A N 1
ATOM 744 C CA . LEU A 1 96 ? -10.049 -21.021 15.731 1.00 90.12 96 LEU A CA 1
ATOM 745 C C . LEU A 1 96 ? -9.015 -22.060 16.185 1.00 90.12 96 LEU A C 1
ATOM 747 O O . LEU A 1 96 ? -8.878 -23.108 15.553 1.00 90.12 96 LEU A O 1
ATOM 751 N N . LEU A 1 97 ? -8.277 -21.780 17.260 1.00 89.25 97 LEU A N 1
ATOM 752 C CA . LEU A 1 97 ? -7.275 -22.695 17.803 1.00 89.25 97 LEU A CA 1
ATOM 753 C C . LEU A 1 97 ? -7.915 -23.871 18.552 1.00 89.25 97 LEU A C 1
ATOM 755 O O . LEU A 1 97 ? -7.434 -24.996 18.418 1.00 89.25 97 LEU A O 1
ATOM 759 N N . GLU A 1 98 ? -8.988 -23.642 19.303 1.00 87.81 98 GLU A N 1
ATOM 760 C CA . GLU A 1 98 ? -9.659 -24.672 20.105 1.00 87.81 98 GLU A CA 1
ATOM 761 C C . GLU A 1 98 ? -10.584 -25.555 19.266 1.00 87.81 98 GLU A C 1
ATOM 763 O O . GLU A 1 98 ? -10.466 -26.780 19.286 1.00 87.81 98 GLU A O 1
ATOM 768 N N . VAL A 1 99 ? -11.473 -24.936 18.488 1.00 88.44 99 VAL A N 1
ATOM 769 C CA . VAL A 1 99 ? -12.537 -25.627 17.747 1.00 88.44 99 VAL A CA 1
ATOM 770 C C . VAL A 1 99 ? -12.084 -26.029 16.336 1.00 88.44 99 VAL A C 1
ATOM 772 O O . VAL A 1 99 ? -12.544 -27.027 15.770 1.00 88.44 99 VAL A O 1
ATOM 775 N N . GLY A 1 100 ? -11.121 -25.295 15.778 1.00 87.00 100 GLY A N 1
ATOM 776 C CA . GLY A 1 100 ? -10.592 -25.500 14.434 1.00 87.00 100 GLY A CA 1
ATOM 777 C C . GLY A 1 100 ? -11.208 -24.564 13.394 1.00 87.00 100 GLY A C 1
ATOM 778 O O . GLY A 1 100 ? -11.908 -23.601 13.699 1.00 87.00 100 GLY A O 1
ATOM 779 N N . SER A 1 101 ? -10.922 -24.850 12.125 1.00 88.94 101 SER A N 1
ATOM 780 C CA . SER A 1 101 ? -11.415 -24.077 10.978 1.00 88.94 101 SER A CA 1
ATOM 781 C C . SER A 1 101 ? -12.335 -24.925 10.105 1.00 88.94 101 SER A C 1
ATOM 783 O O . SER A 1 101 ? -12.299 -26.150 10.177 1.00 88.94 101 SER A O 1
ATOM 785 N N . ALA A 1 102 ? -13.091 -24.295 9.203 1.00 88.06 102 ALA A N 1
ATOM 786 C CA . ALA A 1 102 ? -13.918 -25.026 8.237 1.00 88.06 102 ALA A CA 1
ATOM 787 C C . ALA A 1 102 ? -13.109 -26.014 7.367 1.00 88.06 102 ALA A C 1
ATOM 789 O O . ALA A 1 102 ? -13.631 -27.046 6.963 1.00 88.06 102 ALA A O 1
ATOM 790 N N . ALA A 1 103 ? -11.830 -25.720 7.095 1.00 88.94 103 ALA A N 1
ATOM 791 C CA . ALA A 1 103 ? -10.950 -26.603 6.329 1.00 88.94 103 ALA A CA 1
ATOM 792 C C . ALA A 1 103 ? -10.353 -27.750 7.167 1.00 88.94 103 ALA A C 1
ATOM 794 O O . ALA A 1 103 ? -10.032 -28.805 6.625 1.00 88.94 103 ALA A O 1
ATOM 795 N N . LYS A 1 104 ? -10.163 -27.535 8.475 1.00 86.88 104 LYS A N 1
ATOM 796 C CA . LYS A 1 104 ? -9.597 -28.505 9.426 1.00 86.88 104 LYS A CA 1
ATOM 797 C C . LYS A 1 104 ? -10.337 -28.397 10.769 1.00 86.88 104 LYS A C 1
ATOM 799 O O . LYS A 1 104 ? -9.853 -27.684 11.657 1.00 86.88 104 LYS A O 1
ATOM 804 N N . PRO A 1 105 ? -11.515 -29.031 10.908 1.00 87.12 105 PRO A N 1
ATOM 805 C CA . PRO A 1 105 ? -12.266 -29.025 12.158 1.00 87.12 105 PRO A CA 1
ATOM 806 C C . PRO A 1 105 ? -11.575 -29.924 13.191 1.00 87.12 105 PRO A C 1
ATOM 808 O O . PRO A 1 105 ? -11.136 -31.023 12.856 1.00 87.12 105 PRO A O 1
ATOM 811 N N . LYS A 1 106 ? -11.460 -29.465 14.443 1.00 83.38 106 LYS A N 1
ATOM 812 C CA . LYS A 1 106 ? -10.925 -30.271 15.560 1.00 83.38 106 LYS A CA 1
ATOM 813 C C . LYS A 1 106 ? -12.026 -30.918 16.396 1.00 83.38 106 LYS A C 1
ATOM 815 O O . LYS A 1 106 ? -11.775 -31.915 17.065 1.00 83.38 106 LYS A O 1
ATOM 820 N N . GLN A 1 107 ? -13.232 -30.358 16.342 1.00 78.88 107 GLN A N 1
ATOM 821 C CA . GLN A 1 107 ? -14.419 -30.861 17.019 1.00 78.88 107 GLN A CA 1
ATOM 822 C C . GLN A 1 107 ? -15.584 -30.949 16.029 1.00 78.88 107 GLN A C 1
ATOM 824 O O . GLN A 1 107 ? -15.752 -30.076 15.175 1.00 78.88 107 GLN A O 1
ATOM 829 N N . GLU A 1 108 ? -16.400 -31.995 16.141 1.00 72.69 108 GLU A N 1
ATOM 830 C CA . GLU A 1 108 ? -17.623 -32.123 15.350 1.00 72.69 108 GLU A CA 1
ATOM 831 C C . GLU A 1 108 ? -18.695 -31.170 15.891 1.00 72.69 108 GLU A C 1
ATOM 833 O O . GLU A 1 108 ? -19.270 -31.375 16.961 1.00 72.69 108 GLU A O 1
ATOM 838 N N . LEU A 1 109 ? -18.952 -30.093 15.151 1.00 71.06 109 LEU A N 1
ATOM 839 C CA . LEU A 1 109 ? -19.944 -29.080 15.502 1.00 71.06 109 LEU A CA 1
ATOM 840 C C . LEU A 1 109 ? -21.299 -29.422 14.882 1.00 71.06 109 LEU A C 1
ATOM 842 O O . LEU A 1 109 ? -21.705 -28.826 13.884 1.00 71.06 109 LEU A O 1
ATOM 846 N N . ILE A 1 110 ? -22.000 -30.397 15.457 1.00 73.75 110 ILE A N 1
ATOM 847 C CA . ILE A 1 110 ? -23.325 -30.807 14.978 1.00 73.75 110 ILE A CA 1
ATOM 848 C C . ILE A 1 110 ? -24.400 -30.311 15.953 1.00 73.75 110 ILE A C 1
ATOM 850 O O . ILE A 1 110 ? -24.346 -30.570 17.156 1.00 73.75 110 ILE A O 1
ATOM 854 N N . GLY A 1 111 ? -25.395 -29.594 15.422 1.00 82.75 111 GLY A N 1
ATOM 855 C CA . GLY A 1 111 ? -26.566 -29.135 16.175 1.00 82.75 111 GLY A CA 1
ATOM 856 C C . GLY A 1 111 ? -26.245 -28.165 17.320 1.00 82.75 111 GLY A C 1
ATOM 857 O O . GLY A 1 111 ? -25.270 -27.413 17.276 1.00 82.75 111 GLY A O 1
ATOM 858 N N . GLU A 1 112 ? -27.076 -28.177 18.367 1.00 82.38 112 GLU A N 1
ATOM 859 C CA . GLU A 1 112 ? -26.949 -27.244 19.498 1.00 82.38 112 GLU A CA 1
ATOM 860 C C . GLU A 1 112 ? -25.635 -27.390 20.279 1.00 82.38 112 GLU A C 1
ATOM 862 O O . GLU A 1 112 ? -25.125 -26.410 20.829 1.00 82.38 112 GLU A O 1
ATOM 867 N N . ALA A 1 113 ? -25.075 -28.601 20.335 1.00 79.88 113 ALA A N 1
ATOM 868 C CA . ALA A 1 113 ? -23.811 -28.858 21.019 1.00 79.88 113 ALA A CA 1
ATOM 869 C C . ALA A 1 113 ? -22.658 -28.078 20.365 1.00 79.88 113 ALA A C 1
ATOM 871 O O . ALA A 1 113 ? -21.843 -27.492 21.075 1.00 79.88 113 ALA A O 1
ATOM 872 N N . GLY A 1 114 ? -22.660 -27.982 19.030 1.00 81.38 114 GLY A N 1
ATOM 873 C CA . GLY A 1 114 ? -21.685 -27.195 18.276 1.00 81.38 114 GLY A CA 1
ATOM 874 C C . GLY A 1 114 ? -21.834 -25.686 18.481 1.00 81.38 114 GLY A C 1
ATOM 875 O O . GLY A 1 114 ? -20.845 -24.975 18.631 1.00 81.38 114 GLY A O 1
ATOM 876 N N . SER A 1 115 ? -23.067 -25.172 18.560 1.00 84.25 115 SER A N 1
ATOM 877 C CA . SER A 1 115 ? -23.266 -23.753 18.896 1.00 84.25 115 SER A CA 1
ATOM 878 C C . SER A 1 115 ? -22.785 -23.420 20.309 1.00 84.25 115 SER A C 1
ATOM 880 O O . SER A 1 115 ? -22.176 -22.374 20.519 1.00 84.25 115 SER A O 1
ATOM 882 N N . LYS A 1 116 ? -22.994 -24.327 21.272 1.00 87.56 116 LYS A N 1
ATOM 883 C CA . LYS A 1 116 ? -22.567 -24.135 22.664 1.00 87.56 116 LYS A CA 1
ATOM 884 C C . LYS A 1 116 ? -21.043 -24.159 22.796 1.00 87.56 116 LYS A C 1
ATOM 886 O O . LYS A 1 116 ? -20.501 -23.333 23.522 1.00 87.56 116 LYS A O 1
ATOM 891 N N . SER A 1 117 ? -20.348 -25.041 22.075 1.00 83.81 117 SER A N 1
ATOM 892 C CA . SER A 1 117 ? -18.879 -25.075 22.086 1.00 83.81 117 SER A CA 1
ATOM 893 C C . SER A 1 117 ? -18.253 -23.841 21.429 1.00 83.81 117 SER A C 1
ATOM 895 O O . SER A 1 117 ? -17.242 -23.352 21.921 1.00 83.81 117 SER A O 1
ATOM 897 N N . LEU A 1 118 ? -18.868 -23.287 20.377 1.00 85.44 118 LEU A N 1
ATOM 898 C CA . LEU A 1 118 ? -18.412 -22.032 19.764 1.00 85.44 118 LEU A CA 1
ATOM 899 C C . LEU A 1 118 ? -18.558 -20.836 20.712 1.00 85.44 118 LEU A C 1
ATOM 901 O O . LEU A 1 118 ? -17.624 -20.049 20.848 1.00 85.44 118 LEU A O 1
ATOM 905 N N . VAL A 1 119 ? -19.705 -20.720 21.389 1.00 88.56 119 VAL A N 1
ATOM 906 C CA . VAL A 1 119 ? -19.937 -19.651 22.375 1.00 88.56 119 VAL A CA 1
ATOM 907 C C . VAL A 1 119 ? -18.961 -19.781 23.544 1.00 88.56 119 VAL A C 1
ATOM 909 O O . VAL A 1 119 ? -18.333 -18.795 23.920 1.00 88.56 119 VAL A O 1
ATOM 912 N N . ALA A 1 120 ? -18.751 -20.998 24.058 1.00 87.06 120 ALA A N 1
ATOM 913 C CA . ALA A 1 120 ? -17.794 -21.245 25.134 1.00 87.06 120 ALA A CA 1
ATOM 914 C C . ALA A 1 120 ? -16.358 -20.854 24.741 1.00 87.06 120 ALA A C 1
ATOM 916 O O . ALA A 1 120 ? -15.683 -20.166 25.505 1.00 87.06 120 ALA A O 1
ATOM 917 N N . ALA A 1 121 ? -15.906 -21.219 23.537 1.00 85.00 121 ALA A N 1
ATOM 918 C CA . ALA A 1 121 ? -14.571 -20.863 23.050 1.00 85.00 121 ALA A CA 1
ATOM 919 C C . ALA A 1 121 ? -14.403 -19.342 22.854 1.00 85.00 121 ALA A C 1
ATOM 921 O O . ALA A 1 121 ? -13.339 -18.779 23.118 1.00 85.00 121 ALA A O 1
ATOM 922 N N . GLN A 1 122 ? -15.465 -18.642 22.443 1.00 85.88 122 GLN A N 1
ATOM 923 C CA . GLN A 1 122 ? -15.456 -17.183 22.313 1.00 85.88 122 GLN A CA 1
ATOM 924 C C . GLN A 1 122 ? -15.400 -16.480 23.681 1.00 85.88 122 GLN A C 1
ATOM 926 O O . GLN A 1 122 ? -14.655 -15.511 23.850 1.00 85.88 122 GLN A O 1
ATOM 931 N N . GLU A 1 123 ? -16.139 -16.983 24.673 1.00 88.25 123 GLU A N 1
ATOM 932 C CA . GLU A 1 123 ? -16.093 -16.492 26.057 1.00 88.25 123 GLU A CA 1
ATOM 933 C C . GLU A 1 123 ? -14.733 -16.749 26.720 1.00 88.25 123 GLU A C 1
ATOM 935 O O . GLU A 1 123 ? -14.216 -15.889 27.438 1.00 88.25 123 GLU A O 1
ATOM 940 N N . GLU A 1 124 ? -14.112 -17.904 26.469 1.00 83.62 124 GLU A N 1
ATOM 941 C CA . GLU A 1 124 ? -12.744 -18.180 26.921 1.00 83.62 124 GLU A CA 1
ATOM 942 C C . GLU A 1 124 ? -11.735 -17.256 26.235 1.00 83.62 124 GLU A C 1
ATOM 944 O O . GLU A 1 124 ? -10.872 -16.678 26.899 1.00 83.62 124 GLU A O 1
ATOM 949 N N . GLY A 1 125 ? -11.904 -17.010 24.937 1.00 82.94 125 GLY A N 1
ATOM 950 C CA . GLY A 1 125 ? -11.081 -16.082 24.176 1.00 82.94 125 GLY A CA 1
ATOM 951 C C . GLY A 1 125 ? -11.145 -14.628 24.661 1.00 82.94 125 GLY A C 1
ATOM 952 O O . GLY A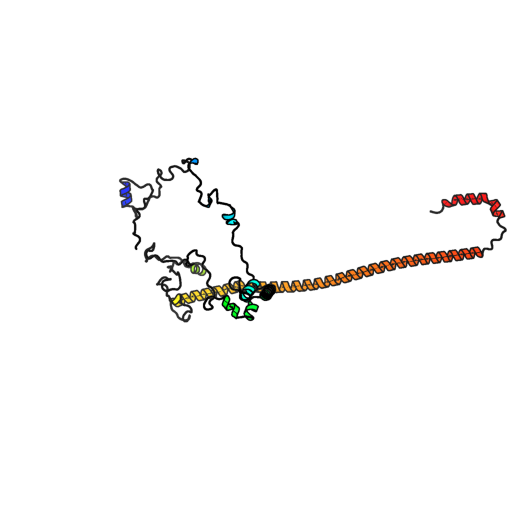 1 125 ? -10.146 -13.908 24.572 1.00 82.94 125 GLY A O 1
ATOM 953 N N . ALA A 1 126 ? -12.265 -14.204 25.259 1.00 87.69 126 ALA A N 1
ATOM 954 C CA . ALA A 1 126 ? -12.401 -12.887 25.888 1.00 87.69 126 ALA A CA 1
ATOM 955 C C . ALA A 1 126 ? -11.508 -12.712 27.133 1.00 87.69 126 ALA A C 1
ATOM 957 O O . ALA A 1 126 ? -11.154 -11.584 27.480 1.00 87.69 126 ALA A O 1
ATOM 958 N N . LYS A 1 127 ? -11.093 -13.810 27.782 1.00 87.06 127 LYS A N 1
ATOM 959 C CA . LYS A 1 127 ? -10.140 -13.797 28.912 1.00 87.06 127 LYS A CA 1
ATOM 960 C C . LYS A 1 127 ? -8.692 -13.586 28.453 1.00 87.06 127 LYS A C 1
ATOM 962 O O . LYS A 1 127 ? -7.836 -13.247 29.268 1.00 87.06 127 LYS A O 1
ATOM 967 N N . GLY A 1 128 ? -8.431 -13.740 27.154 1.00 85.88 128 GLY A N 1
ATOM 968 C CA . GLY A 1 128 ? -7.154 -13.461 26.510 1.00 85.88 128 GLY A CA 1
ATOM 969 C C . GLY A 1 128 ? -6.404 -14.712 26.044 1.00 85.88 128 GLY A C 1
ATOM 970 O O . GLY A 1 128 ? -6.425 -15.769 26.665 1.00 85.88 128 GLY A O 1
ATOM 971 N N . LEU A 1 129 ? -5.656 -14.551 24.952 1.00 86.69 129 LEU A N 1
ATOM 972 C CA . LEU A 1 129 ? -4.883 -15.603 24.277 1.00 86.69 129 LEU A CA 1
ATOM 973 C C . LEU A 1 129 ? -3.796 -16.225 25.169 1.00 86.69 129 LEU A C 1
ATOM 975 O O . LEU A 1 129 ? -3.484 -17.402 25.025 1.00 86.69 129 LEU A O 1
ATOM 979 N N . ALA A 1 130 ? -3.223 -15.448 26.094 1.00 87.31 130 ALA A N 1
ATOM 980 C CA . ALA A 1 130 ? -2.213 -15.954 27.024 1.00 87.31 130 ALA A CA 1
ATOM 981 C C . ALA A 1 130 ? -2.7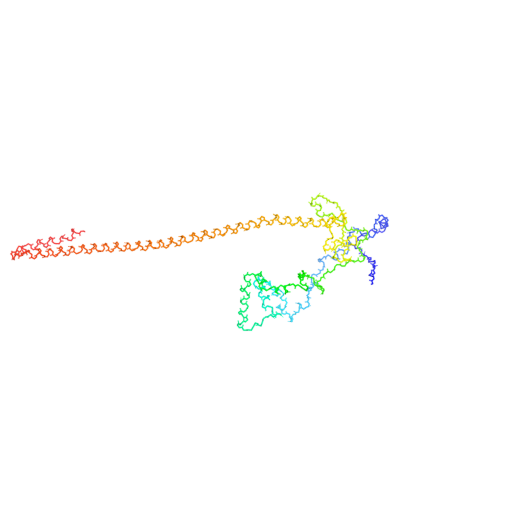85 -17.058 27.929 1.00 87.31 130 ALA A C 1
ATOM 983 O O . ALA A 1 130 ? -2.175 -18.113 28.065 1.00 87.31 130 ALA A O 1
ATOM 984 N N . VAL A 1 131 ? -3.999 -16.848 28.451 1.00 87.31 131 VAL A N 1
ATOM 985 C CA . VAL A 1 131 ? -4.698 -17.815 29.311 1.00 87.31 131 VAL A CA 1
ATOM 986 C C . VAL A 1 131 ? -5.009 -19.102 28.539 1.00 87.31 131 VAL A C 1
ATOM 988 O O . VAL A 1 131 ? -4.843 -20.200 29.067 1.00 87.31 131 VAL A O 1
ATOM 991 N N . ALA A 1 132 ? -5.391 -18.984 27.263 1.00 84.38 132 ALA A N 1
ATOM 992 C CA . ALA A 1 132 ? -5.627 -20.141 26.398 1.00 84.38 132 ALA A CA 1
ATOM 993 C C . ALA A 1 132 ? -4.343 -20.965 26.158 1.00 84.38 132 ALA A C 1
ATOM 995 O O . ALA A 1 132 ? -4.373 -22.195 26.223 1.00 84.38 132 ALA A O 1
ATOM 996 N N . PHE A 1 133 ? -3.194 -20.311 25.949 1.00 86.44 133 PHE A N 1
ATOM 997 C CA . PHE A 1 133 ? -1.911 -21.007 25.790 1.00 86.44 133 PHE A CA 1
ATOM 998 C C . PHE A 1 133 ? -1.387 -21.642 27.082 1.00 86.44 133 PHE A C 1
ATOM 1000 O O . PHE A 1 133 ? -0.763 -22.701 27.016 1.00 86.44 133 PHE A O 1
ATOM 1007 N N . GLU A 1 134 ? -1.649 -21.041 28.245 1.00 86.50 134 GLU A N 1
ATOM 1008 C CA . GLU A 1 134 ? -1.336 -21.648 29.547 1.00 86.50 134 GLU A CA 1
ATOM 1009 C C . GLU A 1 134 ? -2.155 -22.922 29.782 1.00 86.50 134 GLU A C 1
ATOM 1011 O O . GLU A 1 134 ? -1.621 -23.930 30.244 1.00 86.50 134 GLU A O 1
ATOM 1016 N N . LYS A 1 135 ? -3.442 -22.900 29.410 1.00 84.94 135 LYS A N 1
ATOM 1017 C CA . LYS A 1 135 ? -4.350 -24.048 29.528 1.00 84.94 135 LYS A CA 1
ATOM 1018 C C . LYS A 1 135 ? -3.974 -25.180 28.570 1.00 84.94 135 LYS A C 1
ATOM 1020 O O . LYS A 1 135 ? -4.081 -26.349 28.938 1.00 84.94 135 LYS A O 1
ATOM 1025 N N . ASN A 1 136 ? -3.535 -24.858 27.352 1.00 81.00 136 ASN A N 1
ATOM 1026 C CA . ASN A 1 136 ? -3.144 -25.853 26.359 1.00 81.00 136 ASN A CA 1
ATOM 1027 C C . ASN A 1 136 ? -1.929 -25.401 25.532 1.00 81.00 136 ASN A C 1
ATOM 1029 O O . ASN A 1 136 ? -2.044 -24.767 24.480 1.00 81.00 136 ASN A O 1
ATOM 1033 N N . THR A 1 137 ? -0.743 -25.825 25.970 1.00 76.75 137 THR A N 1
ATOM 1034 C CA . THR A 1 137 ? 0.535 -25.543 25.295 1.00 76.75 137 THR A CA 1
ATOM 1035 C C . THR A 1 137 ? 0.643 -26.191 23.910 1.00 76.75 137 THR A C 1
ATOM 1037 O O . THR A 1 137 ? 1.459 -25.771 23.087 1.00 76.75 137 THR A O 1
ATOM 1040 N N . GLY A 1 138 ? -0.204 -27.183 23.609 1.00 78.50 138 GLY A N 1
ATOM 1041 C CA . GLY A 1 138 ? -0.295 -27.819 22.296 1.00 78.50 138 GLY A CA 1
ATOM 1042 C C . GLY A 1 138 ? -0.822 -26.891 21.200 1.00 78.50 138 GLY A C 1
ATOM 1043 O O . GLY A 1 138 ? -0.458 -27.080 20.042 1.00 78.50 138 GLY A O 1
ATOM 1044 N N . LEU A 1 139 ? -1.591 -25.853 21.555 1.00 78.06 139 LEU A N 1
ATOM 1045 C CA . LEU A 1 139 ? -2.158 -24.888 20.601 1.00 78.06 139 LEU A CA 1
ATOM 1046 C C . LEU A 1 139 ? -1.079 -24.076 19.872 1.00 78.06 139 LEU A C 1
ATOM 1048 O O . LEU A 1 139 ? -1.271 -23.672 18.728 1.00 78.06 139 LEU A O 1
ATOM 1052 N N . ALA A 1 140 ? 0.080 -23.867 20.502 1.00 77.12 140 ALA A N 1
ATOM 1053 C CA . ALA A 1 140 ? 1.187 -23.128 19.898 1.00 77.12 140 ALA A CA 1
ATOM 1054 C C . ALA A 1 140 ? 1.790 -23.849 18.679 1.00 77.12 140 ALA A C 1
ATOM 1056 O O . ALA A 1 140 ? 2.339 -23.200 17.789 1.00 77.12 140 ALA A O 1
ATOM 1057 N N . LYS A 1 141 ? 1.665 -25.182 18.601 1.00 79.50 141 LYS A N 1
ATOM 1058 C CA . LYS A 1 141 ? 2.192 -25.972 17.477 1.00 79.50 141 LYS A CA 1
ATOM 1059 C C . LYS A 1 141 ? 1.483 -25.660 16.161 1.00 79.50 141 LYS A C 1
ATOM 1061 O O . LYS A 1 141 ? 2.121 -25.733 15.120 1.00 79.50 141 LYS A O 1
ATOM 1066 N N . ASP A 1 142 ? 0.210 -25.273 16.219 1.00 77.88 142 ASP A N 1
ATOM 1067 C CA . ASP A 1 142 ? -0.584 -24.945 15.030 1.00 77.88 142 ASP A CA 1
ATOM 1068 C C . ASP A 1 142 ? -0.315 -23.529 14.498 1.00 77.88 142 ASP A C 1
ATOM 1070 O O . ASP A 1 142 ? -0.700 -23.202 13.377 1.00 77.88 142 ASP A O 1
ATOM 1074 N N . VAL A 1 143 ? 0.346 -22.686 15.297 1.00 84.88 143 VAL A N 1
ATOM 1075 C CA . VAL A 1 143 ? 0.724 -21.313 14.926 1.00 84.88 143 VAL A CA 1
ATOM 1076 C C . VAL A 1 143 ? 2.101 -21.276 14.261 1.00 84.88 143 VAL A C 1
ATOM 1078 O O . VAL A 1 143 ? 2.368 -20.424 13.412 1.00 84.88 143 VAL A O 1
ATOM 1081 N N . LEU A 1 144 ? 2.992 -22.181 14.666 1.00 87.06 144 LEU A N 1
ATOM 1082 C CA . LEU A 1 144 ? 4.365 -22.230 14.181 1.00 87.06 144 LEU A CA 1
ATOM 1083 C C . LEU A 1 144 ? 4.458 -22.959 12.838 1.00 87.06 144 LEU A C 1
ATOM 1085 O O . LEU A 1 144 ? 3.676 -23.851 12.514 1.00 87.06 144 LEU A O 1
ATOM 1089 N N . GLY A 1 145 ? 5.450 -22.567 12.046 1.00 82.12 145 GLY A N 1
ATOM 1090 C CA . GLY A 1 145 ? 5.787 -23.236 10.802 1.00 82.12 145 GLY A CA 1
ATOM 1091 C C . GLY A 1 145 ? 6.458 -24.599 11.023 1.00 82.12 145 GLY A C 1
ATOM 1092 O O . GLY A 1 145 ? 6.705 -25.025 12.159 1.00 82.12 145 GLY A O 1
ATOM 1093 N N . PRO A 1 146 ? 6.802 -25.295 9.925 1.00 80.56 146 PRO A N 1
ATOM 1094 C CA . PRO A 1 146 ? 7.529 -26.559 9.977 1.00 80.56 146 PRO A CA 1
ATOM 1095 C C . PRO A 1 146 ? 8.790 -26.450 10.848 1.00 80.56 146 PRO A C 1
ATOM 1097 O O . PRO A 1 146 ? 9.547 -25.485 10.745 1.00 80.56 146 PRO A O 1
ATOM 1100 N N . GLY A 1 147 ? 9.009 -27.431 11.725 1.00 80.38 147 GLY A N 1
ATOM 1101 C CA . GLY A 1 147 ? 10.148 -27.432 12.651 1.00 80.38 147 GLY A CA 1
ATOM 1102 C C . GLY A 1 147 ? 10.008 -26.492 13.856 1.00 80.38 147 GLY A C 1
ATOM 1103 O O . GLY A 1 147 ? 10.992 -26.272 14.554 1.00 80.38 147 GLY A O 1
ATOM 1104 N N . GLY A 1 148 ? 8.817 -25.935 14.117 1.00 83.38 148 GLY A N 1
ATOM 1105 C CA . GLY A 1 148 ? 8.582 -25.039 15.257 1.00 83.38 148 GLY A CA 1
ATOM 1106 C C . GLY A 1 148 ? 9.175 -23.640 15.070 1.00 83.38 148 GLY A C 1
ATOM 1107 O O . GLY A 1 148 ? 9.293 -22.883 16.032 1.00 83.38 148 GLY A O 1
ATOM 1108 N N . MET A 1 149 ? 9.561 -23.289 13.843 1.00 83.44 149 MET A N 1
ATOM 1109 C CA . MET A 1 149 ? 10.069 -21.962 13.514 1.00 83.44 149 MET A CA 1
ATOM 1110 C C . MET A 1 149 ? 8.909 -20.979 13.305 1.00 83.44 149 MET A C 1
ATOM 1112 O O . MET A 1 149 ? 7.850 -21.379 12.814 1.00 83.44 149 MET A O 1
ATOM 1116 N N . PRO A 1 150 ? 9.070 -19.690 13.648 1.00 86.06 150 PRO A N 1
ATOM 1117 C CA . PRO A 1 150 ? 8.067 -18.685 13.314 1.00 86.06 150 PRO A CA 1
ATOM 1118 C C . PRO A 1 150 ? 7.876 -18.608 11.788 1.00 86.06 150 PRO A C 1
ATOM 1120 O O . PRO A 1 150 ? 8.849 -18.769 11.044 1.00 86.06 150 PRO A O 1
ATOM 1123 N N . PRO A 1 151 ? 6.646 -18.364 11.299 1.00 84.12 151 PRO A N 1
ATOM 1124 C CA . PRO A 1 151 ? 6.407 -18.230 9.869 1.00 84.12 151 PRO A CA 1
ATOM 1125 C C . PRO A 1 151 ? 7.192 -17.041 9.305 1.00 84.12 151 PRO A C 1
ATOM 1127 O O . PRO A 1 151 ? 7.249 -15.967 9.908 1.00 84.12 151 PRO A O 1
ATOM 1130 N N . MET A 1 152 ? 7.791 -17.230 8.130 1.00 79.94 152 MET A N 1
ATOM 1131 C CA . MET A 1 152 ? 8.430 -16.138 7.399 1.00 79.94 152 MET A CA 1
ATOM 1132 C C . MET A 1 152 ? 7.368 -15.175 6.847 1.00 79.94 152 MET A C 1
ATOM 1134 O O . MET A 1 152 ? 6.259 -15.615 6.525 1.00 79.94 152 MET A O 1
ATOM 1138 N N . PRO A 1 153 ? 7.681 -13.873 6.708 1.00 82.31 153 PRO A N 1
ATOM 1139 C CA . PRO A 1 153 ? 6.769 -12.938 6.064 1.00 82.31 153 PRO A CA 1
ATOM 1140 C C . PRO A 1 153 ? 6.464 -13.420 4.635 1.00 82.31 153 PRO A C 1
ATOM 1142 O O . PRO A 1 153 ? 7.399 -13.730 3.890 1.00 82.31 153 PRO A O 1
ATOM 1145 N N . PRO A 1 154 ? 5.182 -13.508 4.239 1.00 77.62 154 PRO A N 1
ATOM 1146 C CA . PRO A 1 154 ? 4.825 -13.996 2.918 1.00 77.62 154 PRO A CA 1
ATOM 1147 C C . PRO A 1 154 ? 5.296 -12.996 1.854 1.00 77.62 154 PRO A C 1
ATOM 1149 O O . PRO A 1 154 ? 5.082 -11.788 2.007 1.00 77.62 154 PRO A O 1
ATOM 1152 N N . PRO A 1 155 ? 5.923 -13.460 0.765 1.00 79.19 155 PRO A N 1
ATOM 1153 C CA . PRO A 1 155 ? 6.296 -12.576 -0.322 1.00 79.19 155 PRO A CA 1
ATOM 1154 C C . PRO A 1 155 ? 5.057 -12.250 -1.176 1.00 79.19 155 PRO A C 1
ATOM 1156 O O . PRO A 1 155 ? 4.191 -13.093 -1.395 1.00 79.19 155 PRO A O 1
ATOM 1159 N N . GLN A 1 156 ? 4.948 -11.007 -1.651 1.00 77.00 156 GLN A N 1
ATOM 1160 C CA . GLN A 1 156 ? 3.773 -10.518 -2.393 1.00 77.00 156 GLN A CA 1
ATOM 1161 C C . GLN A 1 156 ? 3.980 -10.535 -3.921 1.00 77.00 156 GLN A C 1
ATOM 1163 O O . GLN A 1 156 ? 3.338 -9.783 -4.654 1.00 77.00 156 GLN A O 1
ATOM 1168 N N . HIS A 1 157 ? 4.919 -11.335 -4.429 1.00 77.75 157 HIS A N 1
ATOM 1169 C CA . HIS A 1 157 ? 5.254 -11.317 -5.850 1.00 77.75 157 HIS A CA 1
ATOM 1170 C C . HIS A 1 157 ? 4.405 -12.317 -6.646 1.00 77.75 157 HIS A C 1
ATOM 1172 O O . HIS A 1 157 ? 4.142 -13.424 -6.192 1.00 77.75 157 HIS A O 1
ATOM 1178 N N . VAL A 1 158 ? 4.018 -11.941 -7.869 1.00 69.12 158 VAL A N 1
ATOM 1179 C CA . VAL A 1 158 ? 3.146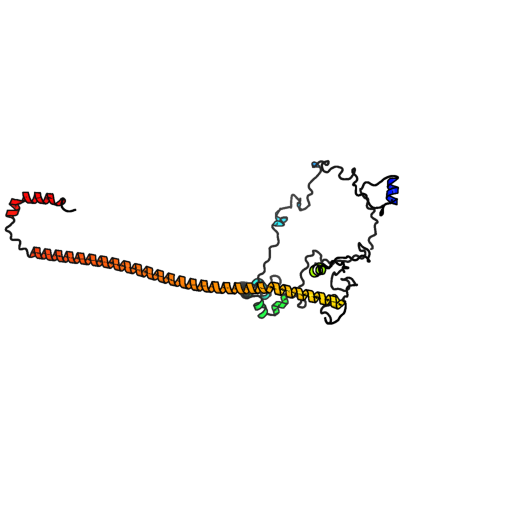 -12.730 -8.768 1.00 69.12 158 VAL A CA 1
ATOM 1180 C C . VAL A 1 158 ? 3.897 -13.895 -9.447 1.00 69.12 158 VAL A C 1
ATOM 1182 O O . VAL A 1 158 ? 3.399 -14.499 -10.388 1.00 69.12 158 VAL A O 1
ATOM 1185 N N . SER A 1 159 ? 5.127 -14.207 -9.029 1.00 73.81 159 SER A N 1
ATOM 1186 C CA . SER A 1 159 ? 5.880 -15.335 -9.596 1.00 73.81 159 SER A CA 1
ATOM 1187 C C . SER A 1 159 ? 5.348 -16.664 -9.059 1.00 73.81 159 SER A C 1
ATOM 1189 O O . SER A 1 159 ? 4.878 -16.731 -7.928 1.00 73.81 159 SER A O 1
ATOM 1191 N N . GLU A 1 160 ? 5.482 -17.741 -9.839 1.00 67.19 160 GLU A N 1
ATOM 1192 C CA . GLU A 1 160 ? 5.122 -19.106 -9.407 1.00 67.19 160 GLU A CA 1
ATOM 1193 C C . GLU A 1 160 ? 5.839 -19.519 -8.111 1.00 67.19 160 GLU A C 1
ATOM 1195 O O . GLU A 1 160 ? 5.285 -20.233 -7.281 1.00 67.19 160 GLU A O 1
ATOM 1200 N N . SER A 1 161 ? 7.059 -19.018 -7.905 1.00 66.94 161 SER A N 1
ATOM 1201 C CA . SER A 1 161 ? 7.855 -19.235 -6.697 1.00 66.94 161 SER A CA 1
ATOM 1202 C C . SER A 1 161 ? 7.506 -18.287 -5.537 1.00 66.94 161 SER A C 1
ATOM 1204 O O . SER A 1 161 ? 8.087 -18.389 -4.456 1.00 66.94 161 SER A O 1
ATOM 1206 N N . GLY A 1 162 ? 6.608 -17.322 -5.752 1.00 68.88 162 GLY A N 1
ATOM 1207 C CA . GLY A 1 162 ? 6.188 -16.307 -4.784 1.00 68.88 162 GLY A CA 1
ATOM 1208 C C . GLY A 1 162 ? 7.227 -15.224 -4.486 1.00 68.88 162 GLY A C 1
ATOM 1209 O O . GLY A 1 162 ? 6.874 -14.202 -3.912 1.00 68.88 162 GLY A O 1
ATOM 1210 N N . HIS A 1 163 ? 8.490 -15.384 -4.890 1.00 70.06 163 HIS A N 1
ATOM 1211 C CA . HIS A 1 163 ? 9.573 -14.430 -4.638 1.00 70.06 163 HIS A CA 1
ATOM 1212 C C . HIS A 1 163 ? 10.236 -13.955 -5.938 1.00 70.06 163 HIS A C 1
ATOM 1214 O O . HIS A 1 163 ? 10.262 -14.667 -6.944 1.00 70.06 163 HIS A O 1
ATOM 1220 N N . LYS A 1 164 ? 10.789 -12.736 -5.913 1.00 73.62 164 LYS A N 1
ATOM 1221 C CA . LYS A 1 164 ? 11.639 -12.201 -6.983 1.00 73.62 164 LYS A CA 1
ATOM 1222 C C . LYS A 1 164 ? 13.099 -12.290 -6.547 1.00 73.62 164 LYS A C 1
ATOM 1224 O O . LYS A 1 164 ? 13.561 -11.444 -5.787 1.00 73.62 164 LYS A O 1
ATOM 1229 N N . ALA A 1 165 ? 13.805 -13.313 -7.020 1.00 71.94 165 ALA A N 1
ATOM 1230 C CA . ALA A 1 165 ? 15.255 -13.383 -6.876 1.00 71.94 165 ALA A CA 1
ATOM 1231 C C . ALA A 1 165 ? 15.923 -12.381 -7.835 1.00 71.94 165 ALA A C 1
ATOM 1233 O O . ALA A 1 165 ? 15.456 -12.176 -8.958 1.00 71.94 165 ALA A O 1
ATOM 1234 N N . TYR A 1 166 ? 16.989 -11.721 -7.379 1.00 73.00 166 TYR A N 1
ATOM 1235 C CA . TYR A 1 166 ? 17.767 -10.794 -8.200 1.00 73.00 166 TYR A CA 1
ATOM 1236 C C . TYR A 1 166 ? 19.003 -11.496 -8.764 1.00 73.00 166 TYR A C 1
ATOM 1238 O O . TYR A 1 166 ? 19.945 -11.802 -8.029 1.00 73.00 166 TYR A O 1
ATOM 1246 N N . ASP A 1 167 ? 19.045 -11.668 -10.081 1.00 73.25 167 ASP A N 1
ATOM 1247 C CA . ASP A 1 167 ? 20.199 -12.251 -10.762 1.00 73.25 167 ASP A CA 1
ATOM 1248 C C . ASP A 1 167 ? 21.235 -11.183 -11.123 1.00 73.25 167 ASP A C 1
ATOM 1250 O O . ASP A 1 167 ? 20.911 -10.118 -11.655 1.00 73.25 167 ASP A O 1
ATOM 1254 N N . LEU A 1 168 ? 22.510 -11.476 -10.855 1.00 71.38 168 LEU A N 1
ATOM 1255 C CA . LEU A 1 168 ? 23.623 -10.667 -11.335 1.00 71.38 168 LEU A CA 1
ATOM 1256 C C . LEU A 1 168 ? 23.937 -11.115 -12.757 1.00 71.38 168 LEU A C 1
ATOM 1258 O O . LEU A 1 168 ? 24.367 -12.245 -12.996 1.00 71.38 168 LEU A O 1
ATOM 1262 N N . LEU A 1 169 ? 23.725 -10.209 -13.707 1.00 73.94 169 LEU A N 1
ATOM 1263 C CA . LEU A 1 169 ? 24.108 -10.436 -15.092 1.00 73.94 169 LEU A CA 1
ATOM 1264 C C . LEU A 1 169 ? 25.629 -10.613 -15.187 1.00 73.94 169 LEU A C 1
ATOM 1266 O O . LEU A 1 169 ? 26.396 -9.889 -14.553 1.00 73.94 169 LEU A O 1
ATOM 1270 N N . LYS A 1 170 ? 26.076 -11.568 -16.006 1.00 74.50 170 LYS A N 1
ATOM 1271 C CA . LYS A 1 170 ? 27.512 -11.767 -16.270 1.00 74.50 170 LYS A CA 1
ATOM 1272 C C . LYS A 1 170 ? 28.125 -10.570 -16.996 1.00 74.50 170 LYS A C 1
ATOM 1274 O O . LYS A 1 170 ? 29.273 -10.220 -16.752 1.00 74.50 170 LYS A O 1
ATOM 1279 N N . GLU A 1 171 ? 27.349 -9.943 -17.877 1.00 77.19 171 GLU A N 1
ATOM 1280 C CA . GLU A 1 171 ? 27.712 -8.684 -18.519 1.00 77.19 171 GLU A CA 1
ATOM 1281 C C . GLU A 1 171 ? 27.057 -7.536 -17.751 1.00 77.19 171 GLU A C 1
ATOM 1283 O O . GLU A 1 171 ? 25.835 -7.387 -17.756 1.00 77.19 171 GLU A O 1
ATOM 1288 N N . GLN A 1 172 ? 27.880 -6.751 -17.060 1.00 74.75 172 GLN A N 1
ATOM 1289 C CA . GLN A 1 172 ? 27.448 -5.562 -16.334 1.00 74.75 172 GLN A CA 1
ATOM 1290 C C . GLN A 1 172 ? 27.523 -4.324 -17.236 1.00 74.75 172 GLN A C 1
ATOM 1292 O O . GLN A 1 172 ? 28.328 -4.263 -18.166 1.00 74.75 172 GLN A O 1
ATOM 1297 N N . THR A 1 173 ? 26.688 -3.320 -16.952 1.00 76.50 173 THR A N 1
ATOM 1298 C CA . THR A 1 173 ? 26.657 -2.044 -17.695 1.00 76.50 173 THR A CA 1
ATOM 1299 C C . THR A 1 173 ? 27.993 -1.301 -17.625 1.00 76.50 173 THR A C 1
ATOM 1301 O O . THR A 1 173 ? 28.380 -0.621 -18.574 1.00 76.50 173 THR A O 1
ATOM 1304 N N . TYR A 1 174 ? 28.700 -1.447 -16.506 1.00 74.38 174 TYR A N 1
ATOM 1305 C CA . TYR A 1 174 ? 30.035 -0.907 -16.286 1.00 74.38 174 TYR A CA 1
ATOM 1306 C C . TYR A 1 174 ? 31.051 -2.052 -16.200 1.00 74.38 174 TYR A C 1
ATOM 1308 O O . TYR A 1 174 ? 30.701 -3.175 -15.838 1.00 74.38 174 TYR A O 1
ATOM 1316 N N . GLY A 1 175 ? 32.314 -1.774 -16.539 1.00 75.00 175 GLY A N 1
ATOM 1317 C CA . GLY A 1 175 ? 33.398 -2.746 -16.365 1.00 75.00 175 GLY A CA 1
ATOM 1318 C C . GLY A 1 175 ? 33.591 -3.122 -14.891 1.00 75.00 175 GLY A C 1
ATOM 1319 O O . GLY A 1 175 ? 33.267 -2.331 -14.009 1.00 75.00 175 GLY A O 1
ATOM 1320 N N . GLY A 1 176 ? 34.149 -4.306 -14.618 1.00 69.62 176 GLY A N 1
ATOM 1321 C CA . GLY A 1 176 ? 34.302 -4.842 -13.253 1.00 69.62 176 GLY A CA 1
ATOM 1322 C C . GLY A 1 176 ? 35.181 -4.011 -12.305 1.00 69.62 176 GLY A C 1
ATOM 1323 O O . GLY A 1 176 ? 35.139 -4.214 -11.096 1.00 69.62 176 GLY A O 1
ATOM 1324 N N . GLU A 1 177 ? 35.947 -3.056 -12.835 1.00 74.00 177 GLU A N 1
ATOM 1325 C CA . GLU A 1 177 ? 36.733 -2.091 -12.055 1.00 74.00 177 GLU A CA 1
ATOM 1326 C C . GLU A 1 177 ? 35.873 -0.962 -11.457 1.00 74.00 177 GLU A C 1
ATOM 1328 O O . GLU A 1 177 ? 36.253 -0.335 -10.468 1.00 74.00 177 GLU A O 1
ATOM 1333 N N . TYR A 1 178 ? 34.701 -0.696 -12.038 1.00 75.00 178 TYR A N 1
ATOM 1334 C CA . TYR A 1 178 ? 33.821 0.391 -11.626 1.00 75.00 178 TYR A CA 1
ATOM 1335 C C . TYR A 1 178 ? 32.800 -0.109 -10.609 1.00 75.00 178 TYR A C 1
ATOM 1337 O O . TYR A 1 178 ? 31.745 -0.639 -10.960 1.00 75.00 178 TYR A O 1
ATOM 1345 N N . LYS A 1 179 ? 33.108 0.101 -9.328 1.00 78.81 179 LYS A N 1
ATOM 1346 C CA . LYS A 1 179 ? 32.163 -0.133 -8.234 1.00 78.81 179 LYS A CA 1
ATOM 1347 C C . LYS A 1 179 ? 31.281 1.094 -8.002 1.00 78.81 179 LYS A C 1
ATOM 1349 O O . LYS A 1 179 ? 31.777 2.223 -8.073 1.00 78.81 179 LYS A O 1
ATOM 1354 N N . PRO A 1 180 ? 29.982 0.909 -7.708 1.00 82.25 180 PRO A N 1
ATOM 1355 C CA . PRO A 1 180 ? 29.142 2.011 -7.274 1.00 82.25 180 PRO A CA 1
ATOM 1356 C C . PRO A 1 180 ? 29.703 2.594 -5.976 1.00 82.25 180 PRO A C 1
ATOM 1358 O O . PRO A 1 180 ? 30.139 1.873 -5.081 1.00 82.25 180 PRO A O 1
ATOM 1361 N N . ARG A 1 181 ? 29.709 3.921 -5.896 1.00 86.06 181 ARG A N 1
ATOM 1362 C CA . ARG A 1 181 ? 30.354 4.684 -4.832 1.00 86.06 181 ARG A CA 1
ATOM 1363 C C . ARG A 1 181 ? 29.368 5.681 -4.252 1.00 86.06 181 ARG A C 1
ATOM 1365 O O . ARG A 1 181 ? 28.754 6.435 -5.002 1.00 86.06 181 ARG A O 1
ATOM 1372 N N . ALA A 1 182 ? 29.227 5.700 -2.932 1.00 87.00 182 ALA A N 1
ATOM 1373 C CA . ALA A 1 182 ? 28.392 6.677 -2.239 1.00 87.00 182 ALA A CA 1
ATOM 1374 C C . ALA A 1 182 ? 28.961 6.995 -0.849 1.00 87.00 182 ALA A C 1
ATOM 1376 O O . ALA A 1 182 ? 29.632 6.148 -0.251 1.00 87.00 182 ALA A O 1
ATOM 1377 N N . PRO A 1 183 ? 28.713 8.201 -0.310 1.00 88.06 183 PRO A N 1
ATOM 1378 C CA . PRO A 1 183 ? 28.976 8.464 1.096 1.00 88.06 183 PRO A CA 1
ATOM 1379 C C . PRO A 1 183 ? 28.036 7.626 1.969 1.00 88.06 183 PRO A C 1
ATOM 1381 O O . PRO A 1 183 ? 26.871 7.413 1.627 1.00 88.06 183 PRO A O 1
ATOM 1384 N N . CYS A 1 184 ? 28.529 7.157 3.116 1.00 82.56 184 CYS A N 1
ATOM 1385 C CA . CYS A 1 184 ? 27.699 6.427 4.071 1.00 82.56 184 CYS A CA 1
ATOM 1386 C C . CYS A 1 184 ? 26.654 7.380 4.685 1.00 82.56 184 CYS A C 1
ATOM 1388 O O . CYS A 1 184 ? 27.046 8.313 5.392 1.00 82.56 184 CYS A O 1
ATOM 1390 N N . PRO A 1 185 ? 25.338 7.139 4.512 1.00 84.88 185 PRO A N 1
ATOM 1391 C CA . PRO A 1 185 ? 24.298 8.037 5.028 1.00 84.88 185 PRO A CA 1
ATOM 1392 C C . PRO A 1 185 ? 24.368 8.232 6.547 1.00 84.88 185 PRO A C 1
ATOM 1394 O O . PRO A 1 185 ? 23.981 9.273 7.075 1.00 84.88 185 PRO A O 1
ATOM 1397 N N . TRP A 1 186 ? 24.871 7.223 7.261 1.00 80.62 186 TRP A N 1
ATOM 1398 C CA . TRP A 1 186 ? 24.997 7.247 8.711 1.00 80.62 186 TRP A CA 1
ATOM 1399 C C . TRP A 1 186 ? 26.221 8.041 9.183 1.00 80.62 186 TRP A C 1
ATOM 1401 O O . TRP A 1 186 ? 26.095 8.856 10.092 1.00 80.62 186 TRP A O 1
ATOM 1411 N N . CYS A 1 187 ? 27.378 7.883 8.530 1.00 83.44 187 CYS A N 1
ATOM 1412 C CA . CYS A 1 187 ? 28.586 8.654 8.853 1.00 83.44 187 CYS A CA 1
ATOM 1413 C C . CYS A 1 187 ? 28.402 10.154 8.576 1.00 83.44 187 CYS A C 1
ATOM 1415 O O . CYS A 1 187 ? 28.853 10.976 9.374 1.00 83.44 187 CYS A O 1
ATOM 1417 N N . VAL A 1 188 ? 27.668 10.501 7.512 1.00 89.12 188 VAL A N 1
ATOM 1418 C CA . VAL A 1 188 ? 27.270 11.888 7.224 1.00 89.12 188 VAL A CA 1
ATOM 1419 C C . VAL A 1 188 ? 26.425 12.454 8.368 1.00 89.12 188 VAL A C 1
ATOM 1421 O O . VAL A 1 188 ? 26.648 13.581 8.799 1.00 89.12 188 VAL A O 1
ATOM 1424 N N . LYS A 1 189 ? 25.474 11.669 8.891 1.00 86.38 189 LYS A N 1
ATOM 1425 C CA . LYS A 1 189 ? 24.560 12.112 9.952 1.00 86.38 189 LYS A CA 1
ATOM 1426 C C . LYS A 1 189 ? 25.221 12.215 11.329 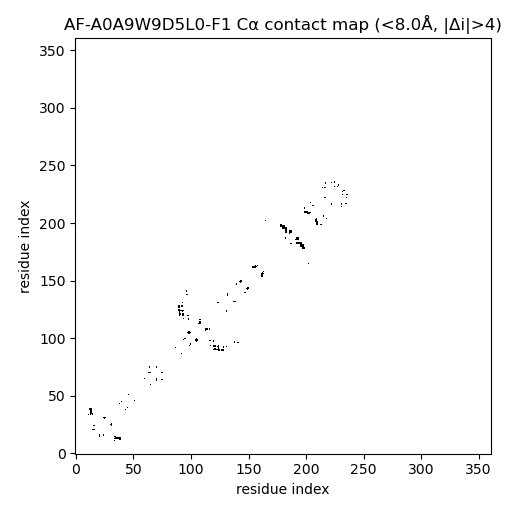1.00 86.38 189 LYS A C 1
ATOM 1428 O O . LYS A 1 189 ? 24.887 13.132 12.069 1.00 86.38 189 LYS A O 1
ATOM 1433 N N . GLU A 1 190 ? 26.096 11.277 11.696 1.00 85.00 190 GLU A N 1
ATOM 1434 C CA . GLU A 1 190 ? 26.738 11.277 13.021 1.00 85.00 190 GLU A CA 1
ATOM 1435 C C . GLU A 1 190 ? 27.951 12.209 13.090 1.00 85.00 190 GLU A C 1
ATOM 1437 O O . GLU A 1 190 ? 28.083 12.967 14.046 1.00 85.00 190 GLU A O 1
ATOM 1442 N N . ASN A 1 191 ? 28.823 12.166 12.079 1.00 84.56 191 ASN A N 1
ATOM 1443 C CA . ASN A 1 191 ? 30.152 12.782 12.145 1.00 84.56 191 ASN A CA 1
ATOM 1444 C C . ASN A 1 191 ? 30.386 13.844 11.058 1.00 84.56 191 ASN A C 1
ATOM 1446 O O . ASN A 1 191 ? 31.486 14.382 10.972 1.00 84.56 191 ASN A O 1
ATOM 1450 N N . GLY A 1 192 ? 29.401 14.118 10.191 1.00 86.56 192 GLY A N 1
ATOM 1451 C CA . GLY A 1 192 ? 29.577 15.008 9.035 1.00 86.56 192 GLY A CA 1
ATOM 1452 C C . GLY A 1 192 ? 30.527 14.455 7.965 1.00 86.56 192 GLY A C 1
ATOM 1453 O O . GLY A 1 192 ? 30.937 15.189 7.067 1.00 86.56 192 GLY A O 1
ATOM 1454 N N . ASP A 1 193 ? 30.891 13.172 8.048 1.00 88.12 193 ASP A N 1
ATOM 1455 C CA . ASP A 1 193 ? 31.842 12.539 7.137 1.00 88.12 193 ASP A CA 1
ATOM 1456 C C . ASP A 1 193 ? 31.168 12.235 5.790 1.00 88.12 193 ASP A C 1
ATOM 1458 O O . ASP A 1 193 ? 30.325 11.344 5.686 1.00 88.12 193 ASP A O 1
ATOM 1462 N N . THR A 1 194 ? 31.554 12.988 4.756 1.00 90.06 194 THR A N 1
ATOM 1463 C CA . THR A 1 194 ? 31.071 12.852 3.371 1.00 90.06 194 THR A CA 1
ATOM 1464 C C . THR A 1 194 ? 32.021 12.042 2.486 1.00 90.06 194 THR A C 1
ATOM 1466 O O . THR A 1 194 ? 31.862 12.028 1.263 1.00 90.06 194 THR A O 1
ATOM 1469 N N . THR A 1 195 ? 32.999 11.341 3.076 1.00 91.75 195 THR A N 1
ATOM 1470 C CA . THR A 1 195 ? 33.915 10.483 2.318 1.00 91.75 195 THR A CA 1
ATOM 1471 C C . THR A 1 195 ? 33.147 9.420 1.540 1.00 91.75 195 THR A C 1
ATOM 1473 O O . THR A 1 195 ? 32.347 8.647 2.075 1.00 91.75 195 THR A O 1
ATOM 1476 N N . VAL A 1 196 ? 33.390 9.396 0.234 1.00 89.12 196 VAL A N 1
ATOM 1477 C CA . VAL A 1 196 ? 32.772 8.446 -0.684 1.00 89.12 196 VAL A CA 1
ATOM 1478 C C . VAL A 1 196 ? 33.457 7.089 -0.531 1.00 89.12 196 VAL A C 1
ATOM 1480 O O . VAL A 1 196 ? 34.685 7.013 -0.540 1.00 89.12 196 VAL A O 1
ATOM 1483 N N . ARG A 1 197 ? 32.670 6.016 -0.400 1.00 85.50 197 ARG A N 1
ATOM 1484 C CA . ARG A 1 197 ? 33.166 4.645 -0.212 1.00 85.50 197 ARG A CA 1
ATOM 1485 C C . ARG A 1 197 ? 32.571 3.706 -1.256 1.00 85.50 197 ARG A C 1
ATOM 1487 O O . ARG A 1 197 ? 31.500 3.984 -1.800 1.00 85.50 197 ARG A O 1
ATOM 1494 N N . ASP A 1 198 ? 33.275 2.612 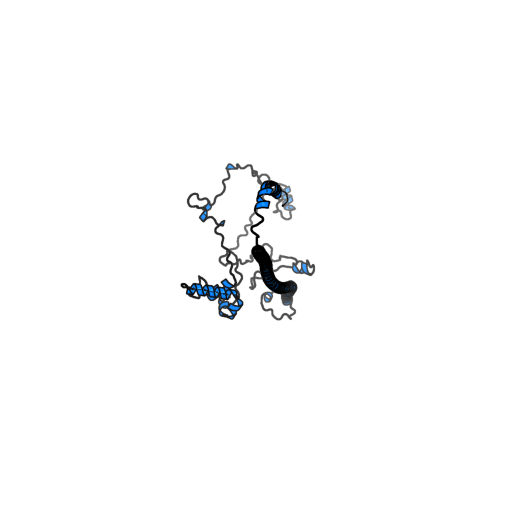-1.528 1.00 86.00 198 ASP A N 1
ATOM 1495 C CA . ASP A 1 198 ? 32.785 1.558 -2.415 1.00 86.00 198 ASP A CA 1
ATOM 1496 C C . ASP A 1 198 ? 31.591 0.841 -1.773 1.00 86.00 198 ASP A C 1
ATOM 1498 O O . ASP A 1 198 ? 31.598 0.518 -0.582 1.00 86.00 198 ASP A O 1
ATOM 1502 N N . LEU A 1 199 ? 30.552 0.614 -2.572 1.00 83.06 199 LEU A N 1
ATOM 1503 C CA . LEU A 1 199 ? 29.374 -0.147 -2.183 1.00 83.06 199 LEU A CA 1
ATOM 1504 C C . LEU A 1 199 ? 29.518 -1.592 -2.660 1.00 83.06 199 LEU A C 1
ATOM 1506 O O . LEU A 1 199 ? 29.934 -1.848 -3.792 1.00 83.06 199 LEU A O 1
ATOM 1510 N N . PHE A 1 200 ? 29.116 -2.527 -1.802 1.00 82.81 200 PHE A N 1
ATOM 1511 C CA . PHE A 1 200 ? 29.143 -3.959 -2.080 1.00 82.81 200 PHE A CA 1
ATOM 1512 C C . PHE A 1 200 ? 27.717 -4.498 -2.195 1.00 82.81 200 PHE A C 1
ATOM 1514 O O . PHE A 1 200 ? 26.827 -4.100 -1.439 1.00 82.81 200 PHE A O 1
ATOM 1521 N N . SER A 1 201 ? 27.484 -5.400 -3.148 1.00 78.06 201 SER A N 1
ATOM 1522 C CA . SER A 1 201 ? 26.170 -6.010 -3.342 1.00 78.06 201 SER A CA 1
ATOM 1523 C C . SER A 1 201 ? 25.913 -7.096 -2.302 1.00 78.06 201 SER A C 1
ATOM 1525 O O . SER A 1 201 ? 26.719 -8.014 -2.158 1.00 78.06 201 SER A O 1
ATOM 1527 N N . ILE A 1 202 ? 24.762 -7.028 -1.637 1.00 82.06 202 ILE A N 1
ATOM 1528 C CA . ILE A 1 202 ? 24.247 -8.079 -0.755 1.00 82.06 202 ILE A CA 1
ATOM 1529 C C . ILE A 1 202 ? 22.840 -8.408 -1.243 1.00 82.06 202 ILE A C 1
ATOM 1531 O O . ILE A 1 202 ? 21.974 -7.534 -1.263 1.00 82.06 202 ILE A O 1
ATOM 1535 N N . ARG A 1 203 ? 22.623 -9.649 -1.676 1.00 74.31 203 ARG A N 1
ATOM 1536 C CA . ARG A 1 203 ? 21.311 -10.151 -2.116 1.00 74.31 203 ARG A CA 1
ATOM 1537 C C . ARG A 1 203 ? 20.730 -11.149 -1.125 1.00 74.31 203 ARG A C 1
ATOM 1539 O O . ARG A 1 203 ? 19.515 -11.206 -0.976 1.00 74.31 203 ARG A O 1
ATOM 1546 N N . GLY A 1 204 ? 21.597 -11.879 -0.436 1.00 76.12 204 GLY A N 1
ATOM 1547 C CA . GLY A 1 204 ? 21.233 -12.875 0.557 1.00 76.12 204 GLY A CA 1
ATOM 1548 C C . GLY A 1 204 ? 22.446 -13.320 1.367 1.00 76.12 204 GLY A C 1
ATOM 1549 O O . GLY A 1 204 ? 23.474 -12.639 1.383 1.00 76.12 204 GLY A O 1
ATOM 1550 N N . PHE A 1 205 ? 22.292 -14.437 2.071 1.00 73.50 205 PHE A N 1
ATOM 1551 C CA . PHE A 1 205 ? 23.255 -14.938 3.055 1.00 73.50 205 PHE A CA 1
ATOM 1552 C C . PHE A 1 205 ? 24.029 -16.172 2.558 1.00 73.50 205 PHE A C 1
ATOM 1554 O O . PHE A 1 205 ? 24.908 -16.654 3.269 1.00 73.50 205 PHE A O 1
ATOM 1561 N N . GLY A 1 206 ? 23.714 -16.689 1.364 1.00 72.12 206 GLY A N 1
ATOM 1562 C CA . GLY A 1 206 ? 24.478 -17.758 0.716 1.00 72.12 206 GLY A CA 1
ATOM 1563 C C . GLY A 1 206 ? 25.808 -17.272 0.129 1.00 72.12 206 GLY A C 1
ATOM 1564 O O . GLY A 1 206 ? 25.980 -16.079 -0.132 1.00 72.12 206 GLY A O 1
ATOM 1565 N N . ASP A 1 207 ? 26.740 -18.200 -0.111 1.00 70.44 207 ASP A N 1
ATOM 1566 C CA . ASP A 1 207 ? 28.112 -17.903 -0.566 1.00 70.44 207 ASP A CA 1
ATOM 1567 C C . ASP A 1 207 ? 28.165 -17.166 -1.924 1.00 70.44 207 ASP A C 1
ATOM 1569 O O . ASP A 1 207 ? 29.026 -16.315 -2.124 1.00 70.44 207 ASP A O 1
ATOM 1573 N N . ASP A 1 208 ? 27.195 -17.398 -2.816 1.00 73.81 208 ASP A N 1
ATOM 1574 C CA . ASP A 1 208 ? 27.097 -16.731 -4.129 1.00 73.81 208 ASP A CA 1
ATOM 1575 C C . ASP A 1 208 ? 26.145 -15.510 -4.135 1.00 73.81 208 ASP A C 1
ATOM 1577 O O . ASP A 1 208 ? 25.883 -14.881 -5.171 1.00 73.81 208 ASP A O 1
ATOM 1581 N N . GLU A 1 209 ? 25.583 -15.154 -2.979 1.00 77.56 209 GLU A N 1
ATOM 1582 C CA . GLU A 1 209 ? 24.547 -14.121 -2.854 1.00 77.56 209 GLU A CA 1
ATOM 1583 C C . GLU A 1 209 ? 25.087 -12.759 -2.395 1.00 77.56 209 GLU A C 1
ATOM 1585 O O . GLU A 1 209 ? 24.332 -11.786 -2.315 1.00 77.56 209 GLU A O 1
ATOM 1590 N N . HIS A 1 210 ? 26.391 -12.648 -2.152 1.00 79.19 210 HIS A N 1
ATOM 1591 C CA . HIS A 1 210 ? 27.068 -11.412 -1.765 1.00 79.19 210 HIS A CA 1
ATOM 1592 C C . HIS A 1 210 ? 28.352 -11.193 -2.581 1.00 79.19 210 HIS A C 1
ATOM 1594 O O . HIS A 1 210 ? 28.833 -12.097 -3.259 1.00 79.19 210 HIS A O 1
ATOM 1600 N N . ASP A 1 211 ? 28.876 -9.962 -2.586 1.00 79.19 211 ASP A N 1
ATOM 1601 C CA . ASP A 1 211 ? 30.160 -9.662 -3.239 1.00 79.19 211 ASP A CA 1
ATOM 1602 C C . ASP A 1 211 ? 31.279 -10.490 -2.562 1.00 79.19 211 ASP A C 1
ATOM 1604 O O . ASP A 1 211 ? 31.388 -10.428 -1.335 1.00 79.19 211 ASP A O 1
ATOM 1608 N N . PRO A 1 212 ? 32.123 -11.226 -3.318 1.00 79.38 212 PRO A N 1
ATOM 1609 C CA . PRO A 1 212 ? 33.199 -12.059 -2.767 1.00 79.38 212 PRO A CA 1
ATOM 1610 C C . PRO A 1 212 ? 34.209 -11.314 -1.888 1.00 79.38 212 PRO A C 1
ATOM 1612 O O . PRO A 1 212 ? 34.944 -11.932 -1.123 1.00 79.38 212 PRO A O 1
ATOM 1615 N N . GLN A 1 213 ? 34.296 -9.986 -2.013 1.00 79.44 213 GLN A N 1
ATOM 1616 C CA . GLN A 1 213 ? 35.146 -9.166 -1.150 1.00 79.44 213 GLN A CA 1
ATOM 1617 C C . GLN A 1 213 ? 34.557 -8.950 0.247 1.00 79.44 213 GLN A C 1
ATOM 1619 O O . GLN A 1 213 ? 35.286 -8.525 1.145 1.00 79.44 213 GLN A O 1
ATOM 1624 N N . ILE A 1 214 ? 33.263 -9.221 0.447 1.00 80.31 214 ILE A N 1
ATOM 1625 C CA . ILE A 1 214 ? 32.651 -9.217 1.773 1.00 80.31 214 ILE A CA 1
ATOM 1626 C C . ILE A 1 214 ? 32.991 -10.550 2.450 1.00 80.31 214 ILE A C 1
ATOM 1628 O O . ILE A 1 214 ? 32.657 -11.606 1.914 1.00 80.31 214 ILE A O 1
ATOM 1632 N N . PRO A 1 215 ? 33.616 -10.541 3.637 1.00 80.81 215 PRO A N 1
ATOM 1633 C CA . PRO A 1 215 ? 33.888 -11.770 4.369 1.00 80.81 215 PRO A CA 1
ATOM 1634 C C . PRO A 1 215 ? 32.595 -12.531 4.689 1.00 80.81 215 PRO A C 1
ATOM 1636 O O . PRO A 1 215 ? 31.722 -12.010 5.386 1.00 80.81 215 PRO A O 1
ATOM 1639 N N . SER A 1 216 ? 32.501 -13.796 4.267 1.00 76.38 216 SER A N 1
ATOM 1640 C CA . SER A 1 216 ? 31.328 -14.652 4.526 1.00 76.38 216 SER A CA 1
ATOM 1641 C C . SER A 1 216 ? 31.042 -14.856 6.021 1.00 76.38 216 SER A C 1
ATOM 1643 O O . SER A 1 216 ? 29.910 -15.129 6.421 1.00 76.38 216 SER A O 1
ATOM 1645 N N . LEU A 1 217 ? 32.049 -14.646 6.880 1.00 75.25 217 LEU A N 1
ATOM 1646 C CA . LEU A 1 217 ? 31.907 -14.648 8.337 1.00 75.25 217 LEU A CA 1
ATOM 1647 C C . LEU A 1 217 ? 30.879 -13.616 8.839 1.00 75.25 217 LEU A C 1
ATOM 1649 O O . LEU A 1 217 ? 30.246 -13.853 9.863 1.00 75.25 217 LEU A O 1
ATOM 1653 N N . TRP A 1 218 ? 30.669 -12.503 8.126 1.00 73.06 218 TRP A N 1
ATOM 1654 C CA . TRP A 1 218 ? 29.700 -11.462 8.510 1.00 73.06 218 TRP A CA 1
ATOM 1655 C C . TRP A 1 218 ? 28.244 -11.916 8.415 1.00 73.06 218 TRP A C 1
ATOM 1657 O O . TRP A 1 218 ? 27.374 -11.316 9.040 1.00 73.06 218 TRP A O 1
ATOM 1667 N N . PHE A 1 219 ? 27.981 -12.974 7.652 1.00 74.56 219 PHE A N 1
ATOM 1668 C CA . PHE A 1 219 ? 26.646 -13.521 7.436 1.00 74.56 219 PHE A CA 1
ATOM 1669 C C . PHE A 1 219 ? 26.350 -14.737 8.327 1.00 74.56 219 PHE A C 1
ATOM 1671 O O . PHE A 1 219 ? 25.241 -15.266 8.295 1.00 74.56 219 PHE A O 1
ATOM 1678 N N . ARG A 1 220 ? 27.312 -15.175 9.156 1.00 69.00 220 ARG A N 1
ATOM 1679 C CA . ARG A 1 220 ? 27.136 -16.287 10.100 1.00 69.00 220 ARG A CA 1
ATOM 1680 C C . ARG A 1 220 ? 26.726 -15.772 11.479 1.00 69.00 220 ARG A C 1
ATOM 1682 O O . ARG A 1 220 ? 27.435 -14.979 12.094 1.00 69.00 220 ARG A O 1
ATOM 1689 N N . ALA A 1 221 ? 25.599 -16.269 11.983 1.00 60.06 221 ALA A N 1
ATOM 1690 C CA . ALA A 1 221 ? 25.144 -16.052 13.355 1.00 60.06 221 ALA A CA 1
ATOM 1691 C C . ALA A 1 221 ? 25.193 -17.375 14.145 1.00 60.06 221 ALA A C 1
ATOM 1693 O O . ALA A 1 221 ? 24.768 -18.398 13.604 1.00 60.06 221 ALA A O 1
ATOM 1694 N N . PRO A 1 222 ? 25.644 -17.386 15.416 1.00 58.94 222 PRO A N 1
ATOM 1695 C CA . PRO A 1 222 ? 26.176 -16.266 16.201 1.00 58.94 222 PRO A CA 1
ATOM 1696 C C . PRO A 1 222 ? 27.637 -15.916 15.841 1.00 58.94 222 PRO A C 1
ATOM 1698 O O . PRO A 1 222 ? 28.369 -16.779 15.354 1.00 58.94 222 PRO A O 1
ATOM 1701 N N . PRO A 1 223 ? 28.086 -14.670 16.088 1.00 56.97 223 PRO A N 1
ATOM 1702 C CA . PRO A 1 223 ? 29.473 -14.281 15.852 1.00 56.97 223 PRO A CA 1
ATOM 1703 C C . PRO A 1 223 ? 30.427 -15.042 16.789 1.00 56.97 223 PRO A C 1
ATOM 1705 O O . PRO A 1 223 ? 30.125 -15.234 17.968 1.00 56.97 223 PRO A O 1
ATOM 1708 N N . LEU A 1 224 ? 31.595 -15.441 16.275 1.00 59.50 224 LEU A N 1
ATOM 1709 C CA . LEU A 1 224 ? 32.728 -15.863 17.107 1.00 59.50 224 LEU A CA 1
ATOM 1710 C C . LEU A 1 224 ? 33.163 -14.671 17.982 1.00 59.50 224 LEU A C 1
ATOM 1712 O O . LEU A 1 224 ? 33.060 -13.529 17.546 1.00 59.50 224 LEU A O 1
ATOM 1716 N N . ASP A 1 225 ? 33.578 -14.947 19.219 1.00 61.00 225 ASP A N 1
ATOM 1717 C CA . ASP A 1 225 ? 33.869 -13.999 20.310 1.00 61.00 225 ASP A CA 1
ATOM 1718 C C . ASP A 1 225 ? 34.143 -12.525 19.899 1.00 61.00 225 ASP A C 1
ATOM 1720 O O . ASP A 1 225 ? 35.129 -12.202 19.231 1.00 61.00 225 ASP A O 1
ATOM 1724 N N . LEU A 1 226 ? 33.287 -11.606 20.376 1.00 62.69 226 LEU A N 1
ATOM 1725 C CA . LEU A 1 226 ? 33.327 -10.157 20.114 1.00 62.69 226 LEU A CA 1
ATOM 1726 C C . LEU A 1 226 ? 34.619 -9.465 20.579 1.00 62.69 226 LEU A C 1
ATOM 1728 O O . LEU A 1 226 ? 34.825 -8.291 20.257 1.00 62.69 226 LEU A O 1
ATOM 1732 N N . THR A 1 227 ? 35.484 -10.136 21.340 1.00 65.75 227 THR A N 1
ATOM 1733 C CA . THR A 1 227 ? 36.733 -9.576 21.881 1.00 65.75 227 THR A CA 1
ATOM 1734 C C . THR A 1 227 ? 37.885 -9.533 20.869 1.00 65.75 227 THR A C 1
ATOM 1736 O O . THR A 1 227 ? 38.809 -8.727 21.026 1.00 65.75 227 THR A O 1
ATOM 1739 N N . ILE A 1 228 ? 37.795 -10.284 19.770 1.00 72.50 228 ILE A N 1
ATOM 1740 C CA . ILE A 1 228 ? 38.851 -10.385 18.755 1.00 72.50 228 ILE A CA 1
ATOM 1741 C C . ILE A 1 228 ? 39.017 -9.057 17.985 1.00 72.50 228 ILE A C 1
ATOM 1743 O O . ILE A 1 228 ? 38.047 -8.425 17.566 1.00 72.50 228 ILE A O 1
ATOM 1747 N N . LYS A 1 229 ? 40.268 -8.602 17.811 1.00 72.94 229 LYS A N 1
ATOM 1748 C CA . LYS A 1 229 ? 40.636 -7.364 17.094 1.00 72.94 229 LYS A CA 1
ATOM 1749 C C . LYS A 1 229 ? 41.005 -7.649 15.631 1.00 72.94 229 LYS A C 1
ATOM 1751 O O . LYS A 1 229 ? 42.153 -7.459 15.238 1.00 72.94 229 LYS A O 1
ATOM 1756 N N . THR A 1 230 ? 40.055 -8.118 14.829 1.00 75.00 230 THR A N 1
ATOM 1757 C CA . THR A 1 230 ? 40.224 -8.188 13.367 1.00 75.00 230 THR A CA 1
ATOM 1758 C C . THR A 1 230 ? 39.307 -7.190 12.668 1.00 75.00 230 THR A C 1
ATOM 1760 O O . THR A 1 230 ? 38.291 -6.770 13.229 1.00 75.00 230 THR A O 1
ATOM 1763 N N . LYS A 1 231 ? 39.652 -6.806 11.431 1.00 69.50 231 LYS A N 1
ATOM 1764 C CA . LYS A 1 231 ? 38.826 -5.903 10.611 1.00 69.50 231 LYS A CA 1
ATOM 1765 C C . LYS A 1 231 ? 37.418 -6.465 10.393 1.00 69.50 231 LYS A C 1
ATOM 1767 O O . LYS A 1 231 ? 36.462 -5.698 10.327 1.00 69.50 231 LYS A O 1
ATOM 1772 N N . GLU A 1 232 ? 37.264 -7.793 10.341 1.00 66.00 232 GLU A N 1
ATOM 1773 C CA . GLU A 1 232 ? 35.940 -8.412 10.236 1.00 66.00 232 GLU A CA 1
ATOM 1774 C C . GLU A 1 232 ? 35.097 -8.202 11.501 1.00 66.00 232 GLU A C 1
ATOM 1776 O O . GLU A 1 232 ? 33.893 -7.967 11.415 1.00 66.00 232 GLU A O 1
ATOM 1781 N N . MET A 1 233 ? 35.729 -8.243 12.674 1.00 70.69 233 MET A N 1
ATOM 1782 C CA . MET A 1 233 ? 35.057 -8.080 13.963 1.00 70.69 233 MET A CA 1
ATOM 1783 C C . MET A 1 233 ? 34.702 -6.625 14.268 1.00 70.69 233 MET A C 1
ATOM 1785 O O . MET A 1 233 ? 33.729 -6.371 14.976 1.00 70.69 233 MET A O 1
ATOM 1789 N N . GLU A 1 234 ? 35.429 -5.654 13.712 1.00 68.75 234 GLU A N 1
ATOM 1790 C CA . GLU A 1 234 ? 35.053 -4.237 13.795 1.00 68.75 234 GLU A CA 1
ATOM 1791 C C . GLU A 1 234 ? 33.702 -3.957 13.118 1.00 68.75 234 GLU A C 1
ATOM 1793 O O . GLU A 1 234 ? 32.890 -3.211 13.669 1.00 68.75 234 GLU A O 1
ATOM 1798 N N . ALA A 1 235 ? 33.409 -4.607 11.987 1.00 69.62 235 ALA A N 1
ATOM 1799 C CA . ALA A 1 235 ? 32.117 -4.487 11.308 1.00 69.62 235 ALA A CA 1
ATOM 1800 C C . ALA A 1 235 ? 30.966 -5.111 12.121 1.00 69.62 235 ALA A C 1
ATOM 1802 O O . ALA A 1 235 ? 29.899 -4.507 12.257 1.00 69.62 235 ALA A O 1
ATOM 1803 N N . LEU A 1 236 ? 31.188 -6.278 12.736 1.00 70.56 236 LEU A N 1
ATOM 1804 C CA . LEU A 1 236 ? 30.206 -6.903 13.634 1.00 70.56 236 LEU A CA 1
ATOM 1805 C C . LEU A 1 236 ? 29.987 -6.080 14.911 1.00 70.56 236 LEU A C 1
ATOM 1807 O O . LEU A 1 236 ? 28.850 -5.887 15.343 1.00 70.56 236 LEU A O 1
ATOM 1811 N N . ARG A 1 237 ? 31.056 -5.514 15.486 1.00 73.88 237 ARG A N 1
ATOM 1812 C CA . ARG A 1 237 ? 30.963 -4.562 16.605 1.00 73.88 237 ARG A CA 1
ATOM 1813 C C . ARG A 1 237 ? 30.160 -3.332 16.217 1.00 73.88 237 ARG A C 1
ATOM 1815 O O . ARG A 1 237 ? 29.340 -2.891 17.012 1.00 73.88 237 ARG A O 1
ATOM 1822 N N . PHE A 1 238 ? 30.347 -2.799 15.011 1.00 74.25 238 PHE A N 1
ATOM 1823 C CA . PHE A 1 238 ? 29.551 -1.685 14.503 1.00 74.25 238 PHE A CA 1
ATOM 1824 C C . PHE A 1 238 ? 28.059 -2.034 14.447 1.00 74.25 238 PHE A C 1
ATOM 1826 O O . PHE A 1 238 ? 27.238 -1.283 14.974 1.00 74.25 238 PHE A O 1
ATOM 1833 N N . GLN A 1 239 ? 27.701 -3.192 13.884 1.00 72.94 239 GLN A N 1
ATOM 1834 C CA . GLN A 1 239 ? 26.309 -3.647 13.831 1.00 72.94 239 GLN A CA 1
ATOM 1835 C C . GLN A 1 239 ? 25.720 -3.833 15.235 1.00 72.94 239 GLN A C 1
ATOM 1837 O O . GLN A 1 239 ? 24.649 -3.300 15.528 1.00 72.94 239 GLN A O 1
ATOM 1842 N N . TYR A 1 240 ? 26.435 -4.503 16.138 1.00 75.25 240 TYR A N 1
ATOM 1843 C CA . TYR A 1 240 ? 25.977 -4.723 17.510 1.00 75.25 240 TYR A CA 1
ATOM 1844 C C . TYR A 1 240 ? 25.851 -3.414 18.302 1.00 75.25 240 TYR A C 1
ATOM 1846 O O . TYR A 1 240 ? 24.862 -3.192 19.001 1.00 75.25 240 TYR A O 1
ATOM 1854 N N . LEU A 1 241 ? 26.804 -2.492 18.142 1.00 79.38 241 LEU A N 1
ATOM 1855 C CA . LEU A 1 241 ? 26.727 -1.154 18.721 1.00 79.38 241 LEU A CA 1
ATOM 1856 C C . LEU A 1 241 ? 25.537 -0.379 18.152 1.00 79.38 241 LEU A C 1
ATOM 1858 O O . LEU A 1 241 ? 24.827 0.259 18.926 1.00 79.38 241 LEU A O 1
ATOM 1862 N N . SER A 1 242 ? 25.257 -0.475 16.851 1.00 76.62 242 SER A N 1
ATOM 1863 C CA . SER A 1 242 ? 24.086 0.161 16.236 1.00 76.62 242 SER A CA 1
ATOM 1864 C C . SER A 1 242 ? 22.771 -0.385 16.804 1.00 76.62 242 SER A C 1
ATOM 1866 O O . SER A 1 242 ? 21.888 0.400 17.151 1.00 76.62 242 SER A O 1
ATOM 1868 N N . LEU A 1 243 ? 22.681 -1.704 17.021 1.00 79.94 243 LEU A N 1
ATOM 1869 C CA . LEU A 1 243 ? 21.536 -2.353 17.658 1.00 79.94 243 LEU A CA 1
ATOM 1870 C C . LEU A 1 243 ? 21.395 -1.898 19.115 1.00 79.94 243 LEU A C 1
ATOM 1872 O O . LEU A 1 243 ? 20.316 -1.491 19.536 1.00 79.94 243 LEU A O 1
ATOM 1876 N N . SER A 1 244 ? 22.491 -1.889 19.878 1.00 78.94 244 SER A N 1
ATOM 1877 C CA . SER A 1 244 ? 22.489 -1.431 21.271 1.00 78.94 244 SER A CA 1
ATOM 1878 C C . SER A 1 244 ? 22.051 0.035 21.389 1.00 78.94 244 SER A C 1
ATOM 1880 O O . SER A 1 244 ? 21.239 0.376 22.254 1.00 78.94 244 SER A O 1
ATOM 1882 N N . ARG A 1 245 ? 22.508 0.900 20.471 1.00 82.69 245 ARG A N 1
ATOM 1883 C CA . ARG A 1 245 ? 22.112 2.311 20.386 1.00 82.69 245 ARG A CA 1
ATOM 1884 C C . ARG A 1 245 ? 20.638 2.432 20.029 1.00 82.69 245 ARG A C 1
ATOM 1886 O O . ARG A 1 245 ? 19.923 3.163 20.709 1.00 82.69 245 ARG A O 1
ATOM 1893 N N . TYR A 1 246 ? 20.165 1.688 19.029 1.00 85.06 246 TYR A N 1
ATOM 1894 C CA . TYR A 1 246 ? 18.754 1.656 18.648 1.00 85.06 246 TYR A CA 1
ATOM 1895 C C . TYR A 1 246 ? 17.864 1.231 19.817 1.00 85.06 246 TYR A C 1
ATOM 1897 O O . TYR A 1 246 ? 16.887 1.917 20.121 1.00 85.06 246 TYR A O 1
ATOM 1905 N N . CYS A 1 247 ? 18.221 0.154 20.518 1.00 83.94 247 CYS A N 1
ATOM 1906 C CA . CYS A 1 247 ? 17.505 -0.315 21.702 1.00 83.94 247 CYS A CA 1
ATOM 1907 C C . CYS A 1 247 ? 17.510 0.742 22.810 1.00 83.94 247 CYS A C 1
ATOM 1909 O O . CYS A 1 247 ? 16.470 1.013 23.404 1.00 83.94 247 CYS A O 1
ATOM 1911 N N . THR A 1 248 ? 18.644 1.406 23.042 1.00 87.38 248 THR A N 1
ATOM 1912 C CA . THR A 1 248 ? 18.767 2.466 24.053 1.00 87.38 248 THR A CA 1
ATOM 1913 C C . THR A 1 248 ? 17.897 3.678 23.716 1.00 87.38 248 THR A C 1
ATOM 1915 O O . THR A 1 248 ? 17.181 4.182 24.579 1.00 87.38 248 THR A O 1
ATOM 1918 N N . VAL A 1 249 ? 17.914 4.143 22.464 1.00 88.94 249 VAL A N 1
ATOM 1919 C CA . VAL A 1 249 ? 17.078 5.261 21.992 1.00 88.94 249 VAL A CA 1
ATOM 1920 C C . VAL A 1 249 ? 15.598 4.884 22.038 1.00 88.94 249 VAL A C 1
ATOM 1922 O O . VAL A 1 249 ? 14.778 5.650 22.544 1.00 88.94 249 VAL A O 1
ATOM 1925 N N . SER A 1 250 ? 15.249 3.683 21.582 1.00 86.44 250 SER A N 1
ATOM 1926 C CA . SER A 1 250 ? 13.880 3.160 21.627 1.00 86.44 250 SER A CA 1
ATOM 1927 C C . SER A 1 250 ? 13.367 3.036 23.060 1.00 86.44 250 SER A C 1
ATOM 1929 O O . SER A 1 250 ? 12.222 3.374 23.342 1.00 86.44 250 SER A O 1
ATOM 1931 N N . TYR A 1 251 ? 14.218 2.607 23.992 1.00 89.12 251 TYR A N 1
ATOM 1932 C CA . TYR A 1 251 ? 13.884 2.547 25.410 1.00 89.12 251 TYR A CA 1
ATOM 1933 C C . TYR A 1 251 ? 13.691 3.947 26.002 1.00 89.12 251 TYR A C 1
ATOM 1935 O O . TYR A 1 251 ? 12.671 4.207 26.635 1.00 89.12 251 TYR A O 1
ATOM 1943 N N . ARG A 1 252 ? 14.623 4.877 25.748 1.00 89.94 252 ARG A N 1
ATOM 1944 C CA . ARG A 1 252 ? 14.541 6.270 26.227 1.00 89.94 252 ARG A CA 1
ATOM 1945 C C . ARG A 1 252 ? 13.303 7.002 25.716 1.00 89.94 252 ARG A C 1
ATOM 1947 O O . ARG A 1 252 ? 12.743 7.806 26.447 1.00 89.94 252 ARG A O 1
ATOM 1954 N N . THR A 1 253 ? 12.878 6.726 24.487 1.00 88.38 253 THR A N 1
ATOM 1955 C CA . THR A 1 253 ? 11.685 7.343 23.886 1.00 88.38 253 THR A CA 1
ATOM 1956 C C . THR A 1 253 ? 10.389 6.701 24.377 1.00 88.38 253 THR A C 1
ATOM 1958 O O . THR A 1 253 ? 9.428 7.409 24.666 1.00 88.38 253 THR A O 1
ATOM 1961 N N . A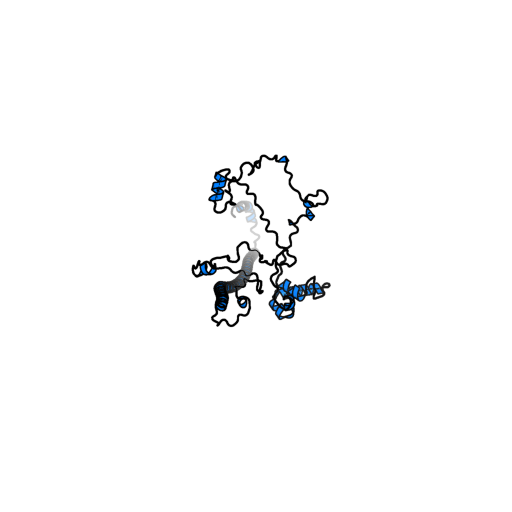RG A 1 254 ? 10.345 5.371 24.526 1.00 91.38 254 ARG A N 1
ATOM 1962 C CA . ARG A 1 254 ? 9.129 4.656 24.950 1.00 91.38 254 ARG A CA 1
ATOM 1963 C C . ARG A 1 254 ? 8.856 4.718 26.447 1.00 91.38 254 ARG A C 1
ATOM 1965 O O . ARG A 1 254 ? 7.693 4.770 26.831 1.00 91.38 254 ARG A O 1
ATOM 1972 N N . LYS A 1 255 ? 9.891 4.720 27.288 1.00 93.94 255 LYS A N 1
ATOM 1973 C CA . LYS A 1 255 ? 9.742 4.743 28.750 1.00 93.94 255 LYS A CA 1
ATOM 1974 C C . LYS A 1 255 ? 8.877 5.904 29.270 1.00 93.94 255 LYS A C 1
ATOM 1976 O O . LYS A 1 255 ? 7.902 5.608 29.952 1.00 93.94 255 LYS A O 1
ATOM 1981 N N . PRO A 1 256 ? 9.125 7.182 28.913 1.00 94.44 256 PRO A N 1
ATOM 1982 C CA . PRO A 1 256 ? 8.302 8.284 29.411 1.00 94.44 256 PRO A CA 1
ATOM 1983 C C . PRO A 1 256 ? 6.849 8.190 28.931 1.00 94.44 256 PRO A C 1
ATOM 1985 O O . PRO A 1 256 ? 5.942 8.528 29.682 1.00 94.44 256 PRO A O 1
ATOM 1988 N N . LEU A 1 257 ? 6.611 7.688 27.712 1.00 92.75 257 LEU A N 1
ATOM 1989 C CA . LEU A 1 257 ? 5.256 7.463 27.199 1.00 92.75 257 LEU A CA 1
ATOM 1990 C C . LEU A 1 257 ? 4.531 6.360 27.981 1.00 92.75 257 LEU A C 1
ATOM 1992 O O . LEU A 1 257 ? 3.359 6.514 28.310 1.00 92.75 257 LEU A O 1
ATOM 1996 N N . ALA A 1 258 ? 5.222 5.265 28.306 1.00 93.75 258 ALA A N 1
ATOM 1997 C CA . ALA A 1 258 ? 4.666 4.180 29.111 1.00 93.75 258 ALA A CA 1
ATOM 1998 C C . ALA A 1 258 ? 4.358 4.632 30.549 1.00 93.75 258 ALA A C 1
ATOM 2000 O O . ALA A 1 258 ? 3.282 4.331 31.070 1.00 93.75 258 ALA A O 1
ATOM 2001 N N . ASP A 1 259 ? 5.262 5.400 31.161 1.00 95.31 259 ASP A N 1
ATOM 2002 C CA . ASP A 1 259 ? 5.076 5.968 32.498 1.00 95.31 259 ASP A CA 1
ATOM 2003 C C . ASP A 1 259 ? 3.919 6.983 32.513 1.00 95.31 259 ASP A C 1
ATOM 2005 O O . ASP A 1 259 ? 3.061 6.934 33.396 1.00 95.31 259 ASP A O 1
ATOM 2009 N N . ALA A 1 260 ? 3.817 7.842 31.492 1.00 94.75 260 ALA A N 1
ATOM 2010 C CA . ALA A 1 260 ? 2.697 8.769 31.329 1.00 94.75 260 ALA A CA 1
ATOM 2011 C C . ALA A 1 260 ? 1.358 8.030 31.182 1.00 94.75 260 ALA A C 1
ATOM 2013 O O . ALA A 1 260 ? 0.382 8.387 31.838 1.00 94.75 260 ALA A O 1
ATOM 2014 N N . LEU A 1 261 ? 1.314 6.957 30.385 1.00 95.00 261 LEU A N 1
ATOM 2015 C CA . LEU A 1 261 ? 0.121 6.125 30.216 1.00 95.00 261 LEU A CA 1
ATOM 2016 C C . LEU A 1 261 ? -0.297 5.490 31.555 1.00 95.00 261 LEU A C 1
ATOM 2018 O O . LEU A 1 261 ? -1.476 5.504 31.915 1.00 95.00 261 LEU A O 1
ATOM 2022 N N . LYS A 1 262 ? 0.665 4.983 32.333 1.00 96.19 262 LYS A N 1
ATOM 2023 C CA . LYS A 1 262 ? 0.413 4.430 33.670 1.00 96.19 262 LYS A CA 1
ATOM 2024 C C . LYS A 1 262 ? -0.158 5.485 34.623 1.00 96.19 262 LYS A C 1
ATOM 2026 O O . LYS A 1 262 ? -1.154 5.208 35.289 1.00 96.19 262 LYS A O 1
ATOM 2031 N N . ASN A 1 263 ? 0.417 6.687 34.640 1.00 96.69 263 ASN A N 1
ATOM 2032 C CA . ASN A 1 263 ? -0.050 7.791 35.481 1.00 96.69 263 ASN A CA 1
ATOM 2033 C C . ASN A 1 263 ? -1.465 8.243 35.096 1.00 96.69 263 ASN A C 1
ATOM 2035 O O . ASN A 1 263 ? -2.319 8.378 35.969 1.00 96.69 263 ASN A O 1
ATOM 2039 N N . ILE A 1 264 ? -1.748 8.402 33.799 1.00 95.50 264 ILE A N 1
ATOM 2040 C CA . ILE A 1 264 ? -3.082 8.780 33.302 1.00 95.50 264 ILE A CA 1
ATOM 2041 C C . ILE A 1 264 ? -4.120 7.714 33.669 1.00 95.50 264 ILE A C 1
ATOM 2043 O O . ILE A 1 264 ? -5.216 8.051 34.111 1.00 95.50 264 ILE A O 1
ATOM 2047 N N . ARG A 1 265 ? -3.784 6.422 33.558 1.00 96.31 265 ARG A N 1
ATOM 2048 C CA . ARG A 1 265 ? -4.677 5.336 34.000 1.00 96.31 265 ARG A CA 1
ATOM 2049 C C . ARG A 1 265 ? -4.977 5.416 35.494 1.00 96.31 265 ARG A C 1
ATOM 2051 O O . ARG A 1 265 ? -6.137 5.310 35.877 1.00 96.31 265 ARG A O 1
ATOM 2058 N N . GLN A 1 266 ? -3.962 5.635 36.329 1.00 96.00 266 GLN A N 1
ATOM 2059 C CA . GLN A 1 266 ? -4.157 5.787 37.773 1.00 96.00 266 GLN A CA 1
ATOM 2060 C C . GLN A 1 266 ? -5.028 7.006 38.106 1.00 96.00 266 GLN A C 1
ATOM 2062 O O . GLN A 1 266 ? -5.934 6.898 38.927 1.00 96.00 266 GLN A O 1
ATOM 2067 N N . GLN A 1 267 ? -4.811 8.141 37.434 1.00 95.44 267 GLN A N 1
ATOM 2068 C CA . GLN A 1 267 ? -5.651 9.335 37.577 1.00 95.44 267 GLN A CA 1
ATOM 2069 C C . GLN A 1 267 ? -7.095 9.089 37.127 1.00 95.44 267 GLN A C 1
ATOM 2071 O O . GLN A 1 267 ? -8.032 9.538 37.776 1.00 95.44 267 GLN A O 1
ATOM 2076 N N . SER A 1 268 ? -7.299 8.347 36.039 1.00 94.81 268 SER A N 1
ATOM 2077 C CA . SER A 1 268 ? -8.641 8.014 35.563 1.00 94.81 268 SER A CA 1
ATOM 2078 C C . SER A 1 268 ? -9.399 7.145 36.568 1.00 94.81 268 SER A C 1
ATOM 2080 O O . SER A 1 268 ? -10.562 7.431 36.840 1.00 94.81 268 SER A O 1
ATOM 2082 N N . VAL A 1 269 ? -8.742 6.148 37.170 1.00 96.38 269 VAL A N 1
ATOM 2083 C CA . VAL A 1 269 ? -9.350 5.295 38.206 1.00 96.38 269 VAL A CA 1
ATOM 2084 C C . VAL A 1 269 ? -9.693 6.102 39.461 1.00 96.38 269 VAL A C 1
ATOM 2086 O O . VAL A 1 269 ? -10.788 5.962 40.000 1.00 96.38 269 VAL A O 1
ATOM 2089 N N . THR A 1 270 ? -8.808 6.991 39.921 1.00 96.06 270 THR A N 1
ATOM 2090 C CA . THR A 1 270 ? -9.107 7.826 41.099 1.00 96.06 270 THR A CA 1
ATOM 2091 C C . THR A 1 270 ? -10.249 8.804 40.836 1.00 96.06 270 THR A C 1
ATOM 2093 O O . THR A 1 270 ? -11.095 8.993 41.709 1.00 96.06 270 THR A O 1
ATOM 2096 N N . MET A 1 271 ? -10.326 9.380 39.634 1.00 93.75 271 MET A N 1
ATOM 2097 C CA . MET A 1 271 ? -11.447 10.230 39.227 1.00 93.75 271 MET A CA 1
ATOM 2098 C C . MET A 1 271 ? -12.761 9.451 39.138 1.00 93.75 271 MET A C 1
ATOM 2100 O O . MET A 1 271 ? -13.785 9.960 39.583 1.00 93.75 271 MET A O 1
ATOM 2104 N N . GLN A 1 272 ? -12.742 8.217 38.627 1.00 94.38 272 GLN A N 1
ATOM 2105 C CA . GLN A 1 272 ? -13.923 7.348 38.601 1.00 94.38 272 GLN A CA 1
ATOM 2106 C C . GLN A 1 272 ? -14.413 7.003 40.011 1.00 94.38 272 GLN A C 1
ATOM 2108 O O . GLN A 1 272 ? -15.608 7.108 40.271 1.00 94.38 272 GLN A O 1
ATOM 2113 N N . ASN A 1 273 ? -13.509 6.670 40.935 1.00 94.62 273 ASN A N 1
ATOM 2114 C CA . ASN A 1 273 ? -13.878 6.379 42.323 1.00 94.62 273 ASN A CA 1
ATOM 2115 C C . ASN A 1 273 ? -14.485 7.604 43.018 1.00 94.62 273 ASN A C 1
ATOM 2117 O O . ASN A 1 273 ? -15.537 7.493 43.639 1.00 94.62 273 ASN A O 1
ATOM 2121 N N . ARG A 1 274 ? -13.883 8.790 42.847 1.00 94.62 274 ARG A N 1
ATOM 2122 C CA . ARG A 1 274 ? -14.451 10.047 43.364 1.00 94.62 274 ARG A CA 1
ATOM 2123 C C . ARG A 1 274 ? -15.821 10.342 42.766 1.00 94.62 274 ARG A C 1
ATOM 2125 O O . ARG A 1 274 ? -16.730 10.721 43.490 1.00 94.62 274 ARG A O 1
ATOM 2132 N N . ALA A 1 275 ? -15.985 10.148 41.458 1.00 94.88 275 ALA A N 1
ATOM 2133 C CA . ALA A 1 275 ? -17.273 10.334 40.803 1.00 94.88 275 ALA A CA 1
ATOM 2134 C C . ALA A 1 275 ? -18.333 9.361 41.346 1.00 94.88 275 ALA A C 1
ATOM 2136 O O . ALA A 1 275 ? -19.469 9.770 41.556 1.00 94.88 275 ALA A O 1
ATOM 2137 N N . ALA A 1 276 ? -17.967 8.106 41.623 1.00 94.19 276 ALA A N 1
ATOM 2138 C CA . ALA A 1 276 ? -18.865 7.124 42.228 1.00 94.19 276 ALA A CA 1
ATOM 2139 C C . ALA A 1 276 ? -19.245 7.490 43.674 1.00 94.19 276 ALA A C 1
ATOM 2141 O O . ALA A 1 276 ? -20.417 7.401 44.040 1.00 94.19 276 ALA A O 1
ATOM 2142 N N . GLU A 1 277 ? -18.286 7.955 44.480 1.00 95.69 277 GLU A N 1
ATOM 2143 C CA . GLU A 1 277 ? -18.542 8.456 45.835 1.00 95.69 277 GLU A CA 1
ATOM 2144 C C . GLU A 1 277 ? -19.484 9.665 45.816 1.00 95.69 277 GLU A C 1
ATOM 2146 O O . GLU A 1 277 ? -20.497 9.662 46.515 1.00 95.69 277 GLU A O 1
ATOM 2151 N N . GLU A 1 278 ? -19.211 10.671 44.985 1.00 94.50 278 GLU A N 1
ATOM 2152 C CA . GLU A 1 278 ? -20.088 11.838 44.842 1.00 94.50 278 GLU A CA 1
ATOM 2153 C C . GLU A 1 278 ? -21.475 11.443 44.330 1.00 94.50 278 GLU A C 1
ATOM 2155 O O . GLU A 1 278 ? -22.484 11.908 44.855 1.00 94.50 278 GLU A O 1
ATOM 2160 N N . HIS A 1 279 ? -21.555 10.511 43.378 1.00 94.56 279 HIS A N 1
ATOM 2161 C CA . HIS A 1 279 ? -22.833 9.997 42.900 1.00 94.56 279 HIS A CA 1
ATOM 2162 C C . HIS A 1 279 ? -23.630 9.317 44.024 1.00 94.56 279 HIS A C 1
ATOM 2164 O O . HIS A 1 279 ? -24.830 9.549 44.151 1.00 94.56 279 HIS A O 1
ATOM 2170 N N . SER A 1 280 ? -22.971 8.549 44.898 1.00 94.44 280 SER A N 1
ATOM 2171 C CA . SER A 1 280 ? -23.629 7.933 46.056 1.00 94.44 280 SER A CA 1
ATOM 2172 C C . SER A 1 280 ? -24.174 8.970 47.046 1.00 94.44 280 SER A C 1
ATOM 2174 O O . SER A 1 280 ? -25.307 8.834 47.508 1.00 94.44 280 SER A O 1
ATOM 2176 N N . LYS A 1 281 ? -23.427 10.053 47.308 1.00 96.12 281 LYS A N 1
ATOM 2177 C CA . LYS A 1 281 ? -23.874 11.157 48.172 1.00 96.12 281 LYS A CA 1
ATOM 2178 C C . LYS A 1 281 ? -25.067 11.887 47.570 1.00 96.12 281 LYS A C 1
ATOM 2180 O O . LYS A 1 281 ? -26.034 12.153 48.276 1.00 96.12 281 LYS A O 1
ATOM 2185 N N . VAL A 1 282 ? -25.026 12.168 46.267 1.00 95.75 282 VAL A N 1
ATOM 2186 C CA . VAL A 1 282 ? -26.143 12.797 45.549 1.00 95.75 282 VAL A CA 1
ATOM 2187 C C . VAL A 1 282 ? -27.399 11.933 45.648 1.00 95.75 282 VAL A C 1
ATOM 2189 O O . VAL A 1 282 ? -28.465 12.462 45.944 1.00 95.75 282 VAL A O 1
ATOM 2192 N N . MET A 1 283 ? -27.281 10.611 45.491 1.00 93.94 283 MET A N 1
ATOM 2193 C CA . MET A 1 283 ? -28.415 9.691 45.642 1.00 93.94 283 MET A CA 1
ATOM 2194 C C . MET A 1 283 ? -28.993 9.687 47.066 1.00 93.94 283 MET A C 1
ATOM 2196 O O . MET A 1 283 ? -30.210 9.607 47.231 1.00 93.94 283 MET A O 1
ATOM 2200 N N . VAL A 1 284 ? -28.151 9.786 48.100 1.00 96.00 284 VAL A N 1
ATOM 2201 C CA . VAL A 1 284 ? -28.609 9.896 49.499 1.00 96.00 284 VAL A CA 1
ATOM 2202 C C . VAL A 1 284 ? -29.332 11.223 49.731 1.00 96.00 284 VAL A C 1
ATOM 2204 O O . VAL A 1 284 ? -30.467 11.219 50.200 1.00 96.00 284 VAL A O 1
ATOM 2207 N N . LEU A 1 285 ? -28.732 12.343 49.319 1.00 95.62 285 LEU A N 1
ATOM 2208 C CA . LEU A 1 285 ? -29.328 13.677 49.451 1.00 95.62 285 LEU A CA 1
ATOM 2209 C C . LEU A 1 285 ? -30.638 13.820 48.667 1.00 95.62 285 LEU A C 1
ATOM 2211 O O . LEU A 1 285 ? -31.527 14.562 49.083 1.00 95.62 285 LEU A O 1
ATOM 2215 N N . GLN A 1 286 ? -30.776 13.130 47.533 1.00 95.12 286 GLN A N 1
ATOM 2216 C CA . GLN A 1 286 ? -32.031 13.074 46.784 1.00 95.12 286 GLN A CA 1
ATOM 2217 C C . GLN A 1 286 ? -33.128 12.370 47.584 1.00 95.12 286 GLN A C 1
ATOM 2219 O O . GLN A 1 286 ? -34.215 12.928 47.718 1.00 95.12 286 GLN A O 1
ATOM 2224 N N . ARG A 1 287 ? -32.835 11.210 48.189 1.00 95.44 287 ARG A N 1
ATOM 2225 C CA . ARG A 1 287 ? -33.798 10.508 49.055 1.00 95.44 287 ARG A CA 1
ATOM 2226 C C . ARG A 1 287 ? -34.187 11.334 50.276 1.00 95.44 287 ARG A C 1
ATOM 2228 O O . ARG A 1 287 ? -35.364 11.396 50.612 1.00 95.44 287 ARG A O 1
ATOM 2235 N N . GLU A 1 288 ? -33.227 11.986 50.929 1.00 94.75 288 GLU A N 1
ATOM 2236 C CA . GLU A 1 288 ? -33.512 12.868 52.068 1.00 94.75 288 GLU A CA 1
ATOM 2237 C C . GLU A 1 288 ? -34.384 14.058 51.652 1.00 94.75 288 GLU A C 1
ATOM 2239 O O . GLU A 1 288 ? -35.354 14.378 52.334 1.00 94.75 288 GLU A O 1
ATOM 2244 N N . ASN A 1 289 ? -34.108 14.680 50.499 1.00 94.69 289 ASN A N 1
ATOM 2245 C CA . ASN A 1 289 ? -34.960 15.746 49.966 1.00 94.69 289 ASN A CA 1
ATOM 2246 C C . ASN A 1 289 ? -36.383 15.265 49.665 1.00 94.69 289 ASN A C 1
ATOM 2248 O O . ASN A 1 289 ? -37.336 16.004 49.905 1.00 94.69 289 ASN A O 1
ATOM 2252 N N . GLU A 1 290 ? -36.550 14.055 49.133 1.00 94.56 290 GLU A N 1
ATOM 2253 C CA . GLU A 1 290 ? -37.872 13.461 48.906 1.00 94.56 290 GLU A CA 1
ATOM 2254 C C . GLU A 1 290 ? -38.614 13.218 50.225 1.00 94.56 290 GLU A C 1
ATOM 2256 O O . GLU A 1 290 ? -39.785 13.580 50.341 1.00 94.56 290 GLU A O 1
ATOM 2261 N N . GLN A 1 291 ? -37.928 12.691 51.242 1.00 94.12 291 GLN A N 1
ATOM 2262 C CA . GLN A 1 291 ? -38.498 12.492 52.578 1.00 94.12 291 GLN A CA 1
ATOM 2263 C C . GLN A 1 291 ? -38.901 13.814 53.234 1.00 94.12 291 GLN A C 1
ATOM 2265 O O . GLN A 1 291 ? -40.007 13.926 53.760 1.00 94.12 291 GLN A O 1
ATOM 2270 N N . LEU A 1 292 ? -38.041 14.832 53.169 1.00 93.94 292 LEU A N 1
ATOM 2271 C CA . LEU A 1 292 ? -38.334 16.160 53.709 1.00 93.94 292 LEU A CA 1
ATOM 2272 C C . LEU A 1 292 ? -39.515 16.815 52.987 1.00 93.94 292 LEU A C 1
ATOM 2274 O O . LEU A 1 292 ? -40.366 17.417 53.638 1.00 93.94 292 LEU A O 1
ATOM 2278 N N . LYS A 1 293 ? -39.615 16.664 51.661 1.00 93.56 293 LYS A N 1
ATOM 2279 C CA . LYS A 1 293 ? -40.776 17.141 50.894 1.00 93.56 293 LYS A CA 1
ATOM 2280 C C . LYS A 1 293 ? -42.064 16.430 51.304 1.00 93.56 293 LYS A C 1
ATOM 2282 O O . LYS A 1 293 ? -43.076 17.101 51.480 1.00 93.56 293 LYS A O 1
ATOM 2287 N N . ALA A 1 294 ? -42.029 15.111 51.493 1.00 92.44 294 ALA A N 1
ATOM 2288 C CA . ALA A 1 294 ? -43.187 14.349 51.955 1.00 92.44 294 ALA A CA 1
ATOM 2289 C C . ALA A 1 294 ? -43.613 14.756 53.378 1.00 92.44 294 ALA A C 1
ATOM 2291 O O . ALA A 1 294 ? -44.796 14.968 53.632 1.00 92.44 294 ALA A O 1
ATOM 2292 N N . ALA A 1 295 ? -42.657 14.947 54.292 1.00 90.25 295 ALA A N 1
ATOM 2293 C CA . ALA A 1 295 ? -42.933 15.419 55.649 1.00 90.25 295 ALA A CA 1
ATOM 2294 C C . ALA A 1 295 ? -43.516 16.844 55.660 1.00 90.25 295 ALA A C 1
ATOM 2296 O O . ALA A 1 295 ? -44.452 17.121 56.407 1.00 90.25 295 ALA A O 1
ATOM 2297 N N . ALA A 1 296 ? -43.010 17.739 54.805 1.00 89.81 296 ALA A N 1
ATOM 2298 C CA . ALA A 1 296 ? -43.555 19.086 54.652 1.00 89.81 296 ALA A CA 1
ATOM 2299 C C . ALA A 1 296 ? -44.997 19.072 54.113 1.00 89.81 296 ALA A C 1
ATOM 2301 O O . ALA A 1 296 ? -45.829 19.848 54.581 1.00 89.81 296 ALA A O 1
ATOM 2302 N N . GLN A 1 297 ? -45.314 18.169 53.177 1.00 88.31 297 GLN A N 1
ATOM 2303 C CA . GLN A 1 297 ? -46.686 17.968 52.696 1.00 88.31 297 GLN A CA 1
ATOM 2304 C C . GLN A 1 297 ? -47.609 17.486 53.821 1.00 88.31 297 GLN A C 1
ATOM 2306 O O . GLN A 1 297 ? -48.648 18.099 54.053 1.00 88.31 297 GLN A O 1
ATOM 2311 N N . GLN A 1 298 ? -47.197 16.477 54.591 1.00 87.19 298 GLN A N 1
ATOM 2312 C CA . GLN A 1 298 ? -47.975 15.987 55.736 1.00 87.19 298 GLN A CA 1
ATOM 2313 C C . GLN A 1 298 ? -48.190 17.064 56.808 1.00 87.19 298 GLN A C 1
ATOM 2315 O O . GLN A 1 298 ? -49.286 17.187 57.348 1.00 87.19 298 GLN A O 1
ATOM 2320 N N . ALA A 1 299 ? -47.173 17.877 57.106 1.00 85.56 299 ALA A N 1
ATOM 2321 C CA . ALA A 1 299 ? -47.315 18.996 58.035 1.00 85.56 299 ALA A CA 1
ATOM 2322 C C . ALA A 1 299 ? -48.349 20.019 57.535 1.00 85.56 299 ALA A C 1
ATOM 2324 O O . ALA A 1 299 ? -49.204 20.447 58.307 1.00 85.56 299 ALA A O 1
ATOM 2325 N N . SER A 1 300 ? -48.330 20.342 56.235 1.00 87.69 300 SER A N 1
ATOM 2326 C CA . SER A 1 300 ? -49.331 21.234 55.641 1.00 87.69 300 SER A CA 1
ATOM 2327 C C . SER A 1 300 ? -50.752 20.660 55.716 1.00 87.69 300 SER A C 1
ATOM 2329 O O . SER A 1 300 ? -51.689 21.399 56.008 1.00 87.69 300 SER A O 1
ATOM 2331 N N . GLU A 1 301 ? -50.923 19.344 55.553 1.00 87.62 301 GLU A N 1
ATOM 2332 C CA . GLU A 1 301 ? -52.217 18.673 55.734 1.00 87.62 301 GLU A CA 1
ATOM 2333 C C . GLU A 1 301 ? -52.699 18.762 57.190 1.00 87.62 301 GLU A C 1
ATOM 2335 O O . GLU A 1 301 ? -53.856 19.104 57.441 1.00 87.62 301 GLU A O 1
ATOM 2340 N N . VAL A 1 302 ? -51.817 18.539 58.170 1.00 85.75 302 VAL A N 1
ATOM 2341 C CA . VAL A 1 302 ? -52.154 18.683 59.598 1.00 85.75 302 VAL A CA 1
ATOM 2342 C C . VAL A 1 302 ? -52.578 20.114 59.932 1.00 85.75 302 VAL A C 1
ATOM 2344 O O . VAL A 1 302 ? -53.546 20.302 60.670 1.00 85.75 302 VAL A O 1
ATOM 2347 N N . ASP A 1 303 ? -51.906 21.121 59.373 1.00 85.81 303 ASP A N 1
ATOM 2348 C CA . ASP A 1 303 ? -52.283 22.522 59.567 1.00 85.81 303 ASP A CA 1
ATOM 2349 C C . ASP A 1 303 ? -53.661 22.832 58.958 1.00 85.81 303 ASP A C 1
ATOM 2351 O O . ASP A 1 303 ? -54.470 23.508 59.599 1.00 85.81 303 ASP A O 1
ATOM 2355 N N . THR A 1 304 ? -53.991 22.275 57.782 1.00 89.31 304 THR A N 1
ATOM 2356 C CA . THR A 1 304 ? -55.344 22.411 57.205 1.00 89.31 304 THR A CA 1
ATOM 2357 C C . THR A 1 304 ? -56.419 21.744 58.062 1.00 89.31 304 THR A C 1
ATOM 2359 O O . THR A 1 304 ? -57.466 22.343 58.308 1.00 89.31 304 THR A O 1
ATOM 2362 N N . LEU A 1 305 ? -56.156 20.545 58.589 1.00 85.88 305 LEU A N 1
ATOM 2363 C CA . LEU A 1 305 ? -57.083 19.846 59.481 1.00 85.88 305 LEU A CA 1
ATOM 2364 C C . LEU A 1 305 ? -57.275 20.603 60.798 1.00 85.88 305 LEU A C 1
ATOM 2366 O O . LEU A 1 305 ? -58.394 20.701 61.292 1.00 85.88 305 LEU A O 1
ATOM 2370 N N . ARG A 1 306 ? -56.206 21.178 61.361 1.00 89.50 306 ARG A N 1
ATOM 2371 C CA . ARG A 1 306 ? -56.283 21.992 62.581 1.00 89.50 306 ARG A CA 1
ATOM 2372 C C . ARG A 1 306 ? -57.137 23.243 62.368 1.00 89.50 306 ARG A C 1
ATOM 2374 O O . ARG A 1 306 ? -57.930 23.571 63.249 1.00 89.50 306 ARG A O 1
ATOM 2381 N N . ALA A 1 307 ? -57.007 23.908 61.220 1.00 88.50 307 ALA A N 1
ATOM 2382 C CA . ALA A 1 307 ? -57.861 25.040 60.866 1.00 88.50 307 ALA A CA 1
ATOM 2383 C C . ALA A 1 307 ? -59.343 24.629 60.757 1.00 88.50 307 ALA A C 1
ATOM 2385 O O . ALA A 1 307 ? -60.218 25.347 61.239 1.00 88.50 307 ALA A O 1
ATOM 2386 N N . GLU A 1 308 ? -59.633 23.450 60.200 1.00 87.44 308 GLU A N 1
ATOM 2387 C CA . GLU A 1 308 ? -61.009 22.947 60.105 1.00 87.44 308 GLU A CA 1
ATOM 2388 C C . GLU A 1 308 ? -61.582 22.548 61.474 1.00 87.44 308 GLU A C 1
ATOM 2390 O O . GLU A 1 308 ? -62.730 22.864 61.776 1.00 87.44 308 GLU A O 1
ATOM 2395 N N . VAL A 1 309 ? -60.779 21.942 62.356 1.00 88.94 309 VAL A N 1
ATOM 2396 C CA . VAL A 1 309 ? -61.187 21.667 63.747 1.00 88.94 309 VAL A CA 1
ATOM 2397 C C . VAL A 1 309 ? -61.526 22.961 64.484 1.00 88.94 309 VAL A C 1
ATOM 2399 O O . VAL A 1 309 ? -62.543 23.017 65.169 1.00 88.94 309 VAL A O 1
ATOM 2402 N N . GLN A 1 310 ? -60.724 24.017 64.321 1.00 89.56 310 GLN A N 1
ATOM 2403 C CA . GLN A 1 310 ? -61.027 25.327 64.910 1.00 89.56 310 GLN A CA 1
ATOM 2404 C C . GLN A 1 310 ? -62.344 25.906 64.380 1.00 89.56 310 GLN A C 1
ATOM 2406 O O . GLN A 1 310 ? -63.125 26.456 65.154 1.00 89.56 310 GLN A O 1
ATOM 2411 N N . ARG A 1 311 ? -62.626 25.748 63.081 1.00 90.50 311 ARG A N 1
ATOM 2412 C CA . ARG A 1 311 ? -63.911 26.146 62.492 1.00 90.50 311 ARG A CA 1
ATOM 2413 C C . ARG A 1 311 ? -65.077 25.364 63.102 1.00 90.50 311 ARG A C 1
ATOM 2415 O O . ARG A 1 311 ? -66.085 25.971 63.448 1.00 90.50 311 ARG A O 1
ATOM 2422 N N . LEU A 1 312 ? -64.949 24.045 63.251 1.00 88.19 312 LEU A N 1
ATOM 2423 C CA . LEU A 1 312 ? -65.990 23.209 63.858 1.00 88.19 312 LEU A CA 1
ATOM 2424 C C . LEU A 1 312 ? -66.237 23.575 65.325 1.00 88.19 312 LEU A C 1
ATOM 2426 O O . LEU A 1 312 ? -67.387 23.693 65.730 1.00 88.19 312 LEU A O 1
ATOM 2430 N N . GLN A 1 313 ? -65.181 23.838 66.097 1.00 88.12 313 GLN A N 1
ATOM 2431 C CA . GLN A 1 313 ? -65.304 24.307 67.482 1.00 88.12 313 GLN A CA 1
ATOM 2432 C C . GLN A 1 313 ? -66.020 25.655 67.576 1.00 88.12 313 GLN A C 1
ATOM 2434 O O . GLN A 1 313 ? -66.807 25.873 68.493 1.00 88.12 313 GLN A O 1
ATOM 2439 N N . HIS A 1 314 ? -65.765 26.560 66.630 1.00 90.38 314 HIS A N 1
ATOM 2440 C CA . HIS A 1 314 ? -66.479 27.829 66.577 1.00 90.38 314 HIS A CA 1
ATOM 2441 C C . HIS A 1 314 ? -67.976 27.620 66.314 1.00 90.38 314 HIS A C 1
ATOM 2443 O O . HIS A 1 314 ? -68.799 28.191 67.021 1.00 90.38 314 HIS A O 1
ATOM 2449 N N . LEU A 1 315 ? -68.328 26.734 65.376 1.00 87.38 315 LEU A N 1
ATOM 2450 C CA . LEU A 1 315 ? -69.722 26.366 65.104 1.00 87.38 315 LEU A CA 1
ATOM 2451 C C . LEU A 1 315 ? -70.399 25.692 66.308 1.00 87.38 315 LEU A C 1
ATOM 2453 O O . LEU A 1 315 ? -71.568 25.954 66.576 1.00 87.38 315 LEU A O 1
ATOM 2457 N N . GLU A 1 316 ? -69.687 24.842 67.053 1.00 86.31 316 GLU A N 1
ATOM 2458 C CA . GLU A 1 316 ? -70.202 24.253 68.296 1.00 86.31 316 GLU A CA 1
ATOM 2459 C C . GLU A 1 316 ? -70.492 25.328 69.348 1.00 86.31 316 GLU A C 1
ATOM 2461 O O . GLU A 1 316 ? -71.567 25.318 69.942 1.00 86.31 316 GLU A O 1
ATOM 2466 N N . GLN A 1 317 ? -69.590 26.298 69.532 1.00 87.25 317 GLN A N 1
ATOM 2467 C CA . GLN A 1 317 ? -69.812 27.432 70.436 1.00 87.25 317 GLN A CA 1
ATOM 2468 C C . GLN A 1 317 ? -71.004 28.292 70.005 1.00 87.25 317 GLN A C 1
ATOM 2470 O O . GLN A 1 317 ? -71.803 28.693 70.850 1.00 87.25 317 GLN A O 1
ATOM 2475 N N . GLU A 1 318 ? -71.159 28.546 68.703 1.00 86.25 318 GLU A N 1
ATOM 2476 C CA . GLU A 1 318 ? -72.328 29.245 68.161 1.00 86.25 318 GLU A CA 1
ATOM 2477 C C . GLU A 1 318 ? -73.620 28.461 68.419 1.00 86.25 318 GLU A C 1
ATOM 2479 O O . GLU A 1 318 ? -74.634 29.046 68.799 1.00 86.25 318 GLU A O 1
ATOM 2484 N N . MET A 1 319 ? -73.599 27.132 68.273 1.00 84.56 319 MET A N 1
ATOM 2485 C CA . MET A 1 319 ? -74.740 26.274 68.602 1.00 84.56 319 MET A CA 1
ATOM 2486 C C . MET A 1 319 ? -75.055 26.260 70.101 1.00 84.56 319 MET A C 1
ATOM 2488 O O . MET A 1 319 ? -76.229 26.267 70.477 1.00 84.56 319 MET A O 1
ATOM 2492 N N . GLU A 1 320 ? -74.043 26.237 70.966 1.00 84.81 320 GLU A N 1
ATOM 2493 C CA . GLU A 1 320 ? -74.216 26.338 72.417 1.00 84.81 320 GLU A CA 1
ATOM 2494 C C . GLU A 1 320 ? -74.798 27.696 72.814 1.00 84.81 320 GLU A C 1
ATOM 2496 O O . GLU A 1 320 ? -75.743 27.741 73.602 1.00 84.81 320 GLU A O 1
ATOM 2501 N N . GLN A 1 321 ? -74.308 28.791 72.225 1.00 8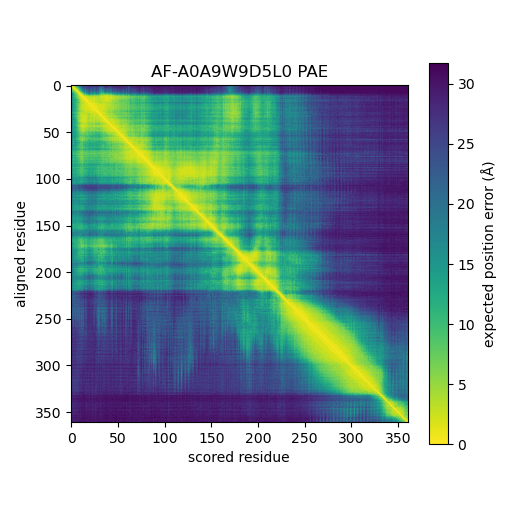3.31 321 GLN A N 1
ATOM 2502 C CA . GLN A 1 321 ? -74.880 30.128 72.405 1.00 83.31 321 GLN A CA 1
ATOM 2503 C C . GLN A 1 321 ? -76.321 30.191 71.912 1.00 83.31 321 GLN A C 1
ATOM 2505 O O . GLN A 1 321 ? -77.191 30.653 72.644 1.00 83.31 321 GLN A O 1
ATOM 2510 N N . PHE A 1 322 ? -76.610 29.648 70.731 1.00 84.88 322 PHE A N 1
ATOM 2511 C CA . PHE A 1 322 ? -77.969 29.583 70.202 1.00 84.88 322 PHE A CA 1
ATOM 2512 C C . PHE A 1 322 ? -78.909 28.773 71.110 1.00 84.88 322 PHE A C 1
ATOM 2514 O O . PHE A 1 322 ? -80.057 29.159 71.333 1.00 84.88 322 PHE A O 1
ATOM 2521 N N . ASN A 1 323 ? -78.431 27.665 71.682 1.00 80.94 323 ASN A N 1
ATOM 2522 C CA . ASN A 1 323 ? -79.190 26.879 72.654 1.00 80.94 323 ASN A CA 1
ATOM 2523 C C . ASN A 1 323 ? -79.396 27.630 73.978 1.00 80.94 323 ASN A C 1
ATOM 2525 O O . ASN A 1 323 ? -80.494 27.579 74.534 1.00 80.94 323 ASN A O 1
ATOM 2529 N N . ALA A 1 324 ? -78.386 28.350 74.469 1.00 80.44 324 ALA A N 1
ATOM 2530 C CA . ALA A 1 324 ? -78.502 29.198 75.652 1.00 80.44 324 ALA A CA 1
ATOM 2531 C C . ALA A 1 324 ? -79.503 30.343 75.429 1.00 80.44 324 ALA A C 1
ATOM 2533 O O . ALA A 1 324 ? -80.332 30.612 76.301 1.00 80.44 324 ALA A O 1
ATOM 2534 N N . ASP A 1 325 ? -79.497 30.952 74.244 1.00 77.12 325 ASP A N 1
ATOM 2535 C CA . ASP A 1 325 ? -80.474 31.956 73.831 1.00 77.12 325 ASP A CA 1
ATOM 2536 C C . ASP A 1 325 ? -81.879 31.354 73.752 1.00 77.12 325 ASP A C 1
ATOM 2538 O O . ASP A 1 325 ? -82.827 31.934 74.278 1.00 77.12 325 ASP A O 1
ATOM 2542 N N . LEU A 1 326 ? -82.043 30.153 73.185 1.00 73.50 326 LEU A N 1
ATOM 2543 C CA . LEU A 1 326 ? -83.316 29.423 73.199 1.00 73.50 326 LEU A CA 1
ATOM 2544 C C . LEU A 1 326 ? -83.805 29.124 74.622 1.00 73.50 326 LEU A C 1
ATOM 2546 O O . LEU A 1 326 ? -85.003 29.228 74.895 1.00 73.50 326 LEU A O 1
ATOM 2550 N N . GLU A 1 327 ? -82.916 28.759 75.546 1.00 71.00 327 GLU A N 1
ATOM 2551 C CA . GLU A 1 327 ? -83.266 28.602 76.958 1.00 71.00 327 GLU A CA 1
ATOM 2552 C C . GLU A 1 327 ? -83.635 29.935 77.618 1.00 71.00 327 GLU A C 1
ATOM 2554 O O . GLU A 1 327 ? -84.587 29.977 78.400 1.00 71.00 327 GLU A O 1
ATOM 2559 N N . ALA A 1 328 ? -82.955 31.032 77.280 1.00 66.25 328 ALA A N 1
ATOM 2560 C CA . ALA A 1 328 ? -83.317 32.377 77.718 1.00 66.25 328 ALA A CA 1
ATOM 2561 C C . ALA A 1 328 ? -84.699 32.787 77.177 1.00 66.25 328 ALA A C 1
ATOM 2563 O O . ALA A 1 328 ? -85.527 33.291 77.939 1.00 66.25 328 ALA A O 1
ATOM 2564 N N . PHE A 1 329 ? -85.010 32.467 75.917 1.00 62.31 329 PHE A N 1
ATOM 2565 C CA . PHE A 1 329 ? -86.342 32.628 75.325 1.00 62.31 329 PHE A CA 1
ATOM 2566 C C . PHE A 1 329 ? -87.399 31.751 76.004 1.00 62.31 329 PHE A C 1
ATOM 2568 O O . PHE A 1 329 ? -88.526 32.198 76.190 1.00 62.31 329 PHE A O 1
ATOM 2575 N N . ARG A 1 330 ? -87.063 30.528 76.434 1.00 64.44 330 ARG A N 1
ATOM 2576 C CA . ARG A 1 330 ? -87.977 29.675 77.221 1.00 64.44 330 ARG A CA 1
ATOM 2577 C C . ARG A 1 330 ? -88.192 30.190 78.648 1.00 64.44 330 ARG A C 1
ATOM 2579 O O . ARG A 1 330 ? -89.252 29.944 79.219 1.00 64.44 330 ARG A O 1
ATOM 2586 N N . ARG A 1 331 ? -87.208 30.882 79.236 1.00 60.47 331 ARG A N 1
ATOM 2587 C CA . ARG A 1 331 ? -87.300 31.513 80.570 1.00 60.47 331 ARG A CA 1
ATOM 2588 C C . ARG A 1 331 ? -87.984 32.876 80.543 1.00 60.47 331 ARG A C 1
ATOM 2590 O O . ARG A 1 331 ? -88.524 33.293 81.568 1.00 60.47 331 ARG A O 1
ATOM 2597 N N . LEU A 1 332 ? -88.015 33.542 79.391 1.00 54.97 332 LEU A N 1
ATOM 2598 C CA . LEU A 1 332 ? -88.929 34.644 79.122 1.00 54.97 332 LEU A CA 1
ATOM 2599 C C . LEU A 1 332 ? -90.362 34.096 79.152 1.00 54.97 332 LEU A C 1
ATOM 2601 O O . LEU A 1 332 ? -90.915 33.654 78.149 1.00 54.97 332 LEU A O 1
ATOM 2605 N N . LYS A 1 333 ? -90.977 34.138 80.339 1.00 49.78 333 LYS A N 1
ATOM 2606 C CA . LYS A 1 333 ? -92.434 34.181 80.477 1.00 49.78 333 LYS A CA 1
ATOM 2607 C C . LYS A 1 333 ? -92.927 35.333 79.602 1.00 49.78 333 LYS A C 1
ATOM 2609 O O . LYS A 1 333 ? -92.867 36.489 80.008 1.00 49.78 333 LYS A O 1
ATOM 2614 N N . ALA A 1 334 ? -93.382 35.022 78.394 1.00 48.50 334 ALA A N 1
ATOM 2615 C CA . ALA A 1 334 ? -94.188 35.943 77.620 1.00 48.50 334 ALA A CA 1
ATOM 2616 C C . ALA A 1 334 ? -95.520 36.095 78.364 1.00 48.50 334 ALA A C 1
ATOM 2618 O O . ALA A 1 334 ? -96.403 35.241 78.268 1.00 48.50 334 ALA A O 1
ATOM 2619 N N . ASP A 1 335 ? -95.626 37.157 79.160 1.00 44.88 335 ASP A N 1
ATOM 2620 C CA . ASP A 1 335 ? -96.904 37.640 79.656 1.00 44.88 335 ASP A CA 1
ATOM 2621 C C . ASP A 1 335 ? -97.787 37.962 78.445 1.00 44.88 335 ASP A C 1
ATOM 2623 O O . ASP A 1 335 ? -97.433 38.746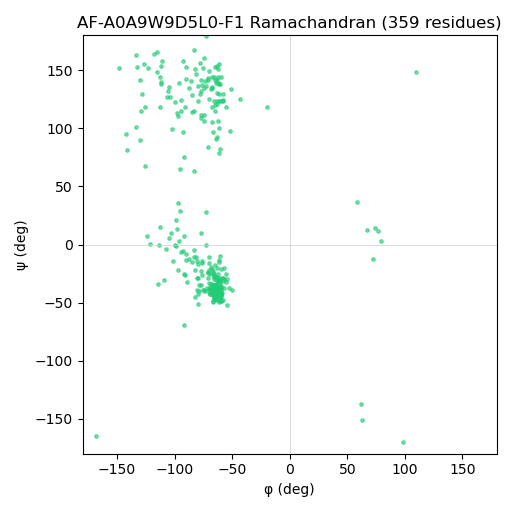 77.564 1.00 44.88 335 ASP A O 1
ATOM 2627 N N . VAL A 1 336 ? -98.957 37.331 78.392 1.00 50.59 336 VAL A N 1
ATOM 2628 C CA . VAL A 1 336 ? -99.936 37.394 77.290 1.00 50.59 336 VAL A CA 1
ATOM 2629 C C . VAL A 1 336 ? -100.671 38.755 77.259 1.00 50.59 336 VAL A C 1
ATOM 2631 O O . VAL A 1 336 ? -101.806 38.860 76.808 1.00 50.59 336 VAL A O 1
ATOM 2634 N N . LEU A 1 337 ? -100.040 39.833 77.732 1.00 52.03 337 LEU A N 1
ATOM 2635 C CA . LEU A 1 337 ? -100.668 41.140 77.963 1.00 52.03 337 LEU A CA 1
ATOM 2636 C C . LEU A 1 337 ? -100.180 42.277 77.051 1.00 52.03 337 LEU A C 1
ATOM 2638 O O . LEU A 1 337 ? -100.756 43.358 77.110 1.00 52.03 337 LEU A O 1
ATOM 2642 N N . ASP A 1 338 ? -99.232 42.037 76.136 1.00 54.34 338 ASP A N 1
ATOM 2643 C CA . ASP A 1 338 ? -98.669 43.100 75.273 1.00 54.34 338 ASP A CA 1
ATOM 2644 C C . ASP A 1 338 ? -99.001 43.000 73.767 1.00 54.34 338 ASP A C 1
ATOM 2646 O O . ASP A 1 338 ? -98.444 43.711 72.926 1.00 54.34 338 ASP A O 1
ATOM 2650 N N . LEU A 1 339 ? -99.987 42.179 73.392 1.00 57.56 339 LEU A N 1
ATOM 2651 C CA . LEU A 1 339 ? -100.495 42.126 72.010 1.00 57.56 339 LEU A CA 1
ATOM 2652 C C . LEU A 1 339 ? -101.305 43.376 71.603 1.00 57.56 339 LEU A C 1
ATOM 2654 O O . LEU A 1 339 ? -101.358 43.716 70.416 1.00 57.56 339 LEU A O 1
ATOM 2658 N N . ASP A 1 340 ? -101.894 44.100 72.559 1.00 58.16 340 ASP A N 1
ATOM 2659 C CA . ASP A 1 340 ? -102.714 45.288 72.271 1.00 58.16 340 ASP A CA 1
ATOM 2660 C C . ASP A 1 340 ? -101.882 46.552 71.993 1.00 58.16 340 ASP A C 1
ATOM 2662 O O . ASP A 1 340 ? -102.282 47.398 71.183 1.00 58.16 340 ASP A O 1
ATOM 2666 N N . VAL A 1 341 ? -100.679 46.653 72.566 1.00 57.72 341 VAL A N 1
ATOM 2667 C CA . VAL A 1 341 ? -99.718 47.724 72.245 1.00 57.72 341 VAL A CA 1
ATOM 2668 C C . VAL A 1 341 ? -99.129 47.511 70.843 1.00 57.72 341 VAL A C 1
ATOM 2670 O O . VAL A 1 341 ? -98.998 48.461 70.064 1.00 57.72 341 VAL A O 1
ATOM 2673 N N . PHE A 1 342 ? -98.885 46.253 70.457 1.00 56.28 342 PHE A N 1
ATOM 2674 C CA . PHE A 1 342 ? -98.391 45.892 69.124 1.00 56.28 342 PHE A CA 1
ATOM 2675 C C . PHE A 1 342 ? -99.424 46.147 68.012 1.00 56.28 342 PHE A C 1
ATOM 2677 O O . PHE A 1 342 ? -99.068 46.568 66.908 1.00 56.28 342 PHE A O 1
ATOM 2684 N N . ARG A 1 343 ? -100.726 45.971 68.294 1.00 59.84 343 ARG A N 1
ATOM 2685 C CA . ARG A 1 343 ? -101.803 46.325 67.350 1.00 59.84 343 ARG A CA 1
ATOM 2686 C C . ARG A 1 343 ? -101.911 47.827 67.107 1.00 59.84 343 ARG A C 1
ATOM 2688 O O . ARG A 1 343 ? -102.099 48.220 65.956 1.00 59.84 343 ARG A O 1
ATOM 2695 N N . LYS A 1 344 ? -101.762 48.661 68.143 1.00 63.94 344 LYS A N 1
ATOM 2696 C CA . LYS A 1 344 ? -101.825 50.129 68.003 1.00 63.94 344 LYS A CA 1
ATOM 2697 C C . LYS A 1 344 ? -100.646 50.705 67.213 1.00 63.94 344 LYS A C 1
ATOM 2699 O O . LYS A 1 344 ? -100.842 51.642 66.448 1.00 63.94 344 LYS A O 1
ATOM 2704 N N . ASN A 1 345 ? -99.458 50.109 67.326 1.00 59.97 345 ASN A N 1
ATOM 2705 C CA . ASN A 1 345 ? -98.227 50.634 66.719 1.00 59.97 345 ASN A CA 1
ATOM 2706 C C . ASN A 1 345 ? -97.766 49.898 65.445 1.00 59.97 345 ASN A C 1
ATOM 2708 O O . ASN A 1 345 ? -96.687 50.180 64.920 1.00 59.97 345 ASN A O 1
ATOM 2712 N N . LYS A 1 346 ? -98.595 49.003 64.888 1.00 66.38 346 LYS A N 1
ATOM 2713 C CA . LYS A 1 346 ? -98.289 48.201 63.686 1.00 66.38 346 LYS A CA 1
ATOM 2714 C C . LYS A 1 346 ? -97.822 49.035 62.484 1.00 66.38 346 LYS A C 1
ATOM 2716 O O . LYS A 1 346 ? -96.937 48.605 61.747 1.00 66.38 346 LYS A O 1
ATOM 2721 N N . ALA A 1 347 ? -98.402 50.218 62.281 1.00 65.50 347 ALA A N 1
ATOM 2722 C CA . ALA A 1 347 ? -98.042 51.090 61.162 1.00 65.50 347 ALA A CA 1
ATOM 2723 C C . ALA A 1 347 ? -96.626 51.677 61.307 1.00 65.50 347 ALA A C 1
ATOM 2725 O O . ALA A 1 347 ? -95.876 51.701 60.333 1.00 65.50 347 ALA A O 1
ATOM 2726 N N . ALA A 1 348 ? -96.233 52.069 62.524 1.00 61.94 348 ALA A N 1
ATOM 2727 C CA . ALA A 1 348 ? -94.898 52.595 62.801 1.00 61.94 348 ALA A CA 1
ATOM 2728 C C . ALA A 1 348 ? -93.826 51.500 62.672 1.00 61.94 348 ALA A C 1
ATOM 2730 O O . ALA A 1 348 ? -92.798 51.704 62.032 1.00 61.94 348 ALA A O 1
ATOM 2731 N N . ILE A 1 349 ? -94.098 50.301 63.196 1.00 62.03 349 ILE A N 1
ATOM 2732 C CA . ILE A 1 349 ? -93.153 49.171 63.182 1.00 62.03 349 ILE A CA 1
ATOM 2733 C C . ILE A 1 349 ? -92.860 48.697 61.746 1.00 62.03 349 ILE A C 1
ATOM 2735 O O . ILE A 1 349 ? -91.705 48.450 61.397 1.00 62.03 349 ILE A O 1
ATOM 2739 N N . LEU A 1 350 ? -93.869 48.655 60.866 1.00 63.19 350 LEU A N 1
ATOM 2740 C CA . LEU A 1 350 ? -93.670 48.325 59.446 1.00 63.19 350 LEU A CA 1
ATOM 2741 C C . LEU A 1 350 ? -92.834 49.369 58.689 1.00 63.19 350 LEU A C 1
ATOM 2743 O O . LEU A 1 350 ? -92.163 49.026 57.715 1.00 63.19 350 LEU A O 1
ATOM 2747 N N . GLN A 1 351 ? -92.862 50.632 59.115 1.00 64.69 351 GLN A N 1
ATOM 2748 C CA . GLN A 1 351 ? -92.083 51.697 58.489 1.00 64.69 351 GLN A CA 1
ATOM 2749 C C . GLN A 1 351 ? -90.601 51.611 58.869 1.00 64.69 351 GLN A C 1
ATOM 2751 O O . GLN A 1 351 ? -89.746 51.754 57.996 1.00 64.69 351 GLN A O 1
ATOM 2756 N N . TYR A 1 352 ? -90.295 51.271 60.124 1.00 60.97 352 TYR A N 1
ATOM 2757 C CA . TYR A 1 352 ? -88.920 51.021 60.563 1.00 60.97 352 TYR A CA 1
ATOM 2758 C C . TYR A 1 352 ? -88.327 49.742 59.955 1.00 60.97 352 TYR A C 1
ATOM 2760 O O . TYR A 1 352 ? -87.167 49.745 59.552 1.00 60.97 352 TYR A O 1
ATOM 2768 N N . MET A 1 353 ? -89.116 48.676 59.772 1.00 61.78 353 MET A N 1
ATOM 2769 C CA . MET A 1 353 ? -88.602 47.448 59.147 1.00 61.78 353 MET A CA 1
ATOM 2770 C C . MET A 1 353 ? -88.283 47.584 57.653 1.00 61.78 353 MET A C 1
ATOM 2772 O O . MET A 1 353 ? -87.405 46.887 57.151 1.00 61.78 353 MET A O 1
ATOM 2776 N N . LYS A 1 354 ? -88.928 48.511 56.933 1.00 62.53 354 LYS A N 1
ATOM 2777 C CA . LYS A 1 354 ? -88.572 48.816 55.534 1.00 62.53 354 LYS A CA 1
ATOM 2778 C C . LYS A 1 354 ? -87.229 49.542 55.387 1.00 62.53 354 LYS A C 1
ATOM 2780 O O . LYS A 1 354 ? -86.695 49.581 54.283 1.00 62.53 354 LYS A O 1
ATOM 2785 N N . LEU A 1 355 ? -86.686 50.110 56.467 1.00 59.19 355 LEU A N 1
ATOM 2786 C CA . LEU A 1 355 ? -85.393 50.804 56.468 1.00 59.19 355 LEU A CA 1
ATOM 2787 C C . LEU A 1 355 ? -84.208 49.872 56.780 1.00 59.19 355 LEU A C 1
ATOM 2789 O O . LEU A 1 355 ? -83.066 50.244 56.524 1.00 59.19 355 LEU A O 1
ATOM 2793 N N . LEU A 1 356 ? -84.467 48.658 57.275 1.00 54.12 356 LEU A N 1
ATOM 2794 C CA . LEU A 1 356 ? -83.433 47.699 57.681 1.00 54.12 356 LEU A CA 1
ATOM 2795 C C . LEU A 1 356 ? -82.496 47.185 56.567 1.00 54.12 356 LEU A C 1
ATOM 2797 O O . LEU A 1 356 ? -81.343 46.919 56.894 1.00 54.12 356 LEU A O 1
ATOM 2801 N N . PRO A 1 357 ? -82.862 47.102 55.269 1.00 54.88 357 PRO A N 1
ATOM 2802 C CA . PRO A 1 357 ? -81.914 46.635 54.251 1.00 54.88 357 PRO A CA 1
ATOM 2803 C C . PRO A 1 357 ? -80.798 47.638 53.900 1.00 54.88 357 PRO A C 1
ATOM 2805 O O . PRO A 1 357 ? -79.993 47.344 53.027 1.00 54.88 357 PRO A O 1
ATOM 2808 N N . LYS A 1 358 ? -80.760 48.836 54.508 1.00 55.06 358 LYS A N 1
ATOM 2809 C CA . LYS A 1 358 ? -79.756 49.881 54.213 1.00 55.06 358 LYS A CA 1
ATOM 2810 C C . LYS A 1 358 ? -78.658 50.035 55.274 1.00 55.06 358 LYS A C 1
ATOM 2812 O O . LYS A 1 358 ? -77.877 50.974 55.177 1.00 55.06 358 LYS A O 1
ATOM 2817 N N . VAL A 1 359 ? -78.617 49.173 56.293 1.00 52.56 359 VAL A N 1
ATOM 2818 C CA . VAL A 1 359 ? -77.712 49.330 57.455 1.00 52.56 359 VAL A CA 1
ATOM 2819 C C . VAL A 1 359 ? -76.813 48.103 57.682 1.00 52.56 359 VAL A C 1
ATOM 2821 O O . VAL A 1 359 ? -76.084 48.049 58.662 1.00 52.56 359 VAL A O 1
ATOM 2824 N N . VAL A 1 360 ? -76.812 47.127 56.770 1.00 42.12 360 VAL A N 1
ATOM 2825 C CA . VAL A 1 360 ? -75.907 45.970 56.847 1.00 42.12 360 VAL A CA 1
ATOM 2826 C C . VAL A 1 360 ? -75.218 45.809 55.492 1.00 42.12 360 VAL A C 1
ATOM 2828 O O . VAL A 1 360 ? -75.768 45.189 54.584 1.00 42.12 360 VAL A O 1
ATOM 2831 N N . GLU A 1 361 ? -74.071 46.479 55.355 1.00 41.19 361 GLU A N 1
ATOM 2832 C CA . GLU A 1 361 ? -72.983 46.081 54.448 1.00 41.19 361 GLU A CA 1
ATOM 2833 C C . GLU A 1 361 ? -72.193 44.929 55.073 1.00 41.19 361 GLU A C 1
ATOM 2835 O O . GLU A 1 361 ? -72.005 44.961 56.314 1.00 41.19 361 GLU A O 1
#

Sequence (361 aa):
MASKKVTTAFSKYTVQPTGIYAAINRLFALDPKRSTGIPMNPQFRNPPPGALDPATYDDPVTIPAADIAENPYWKRDVRRRYPRLSTVTQADAVALLEVGSAAKPKQELIGEAGSKSLVAAQEEGAKGLAVAFEKNTGLAKDVLGPGGMPPMPPPQHVSESGHKAYDLLKEQTYGGEYKPRAPCPWCVKENGDTTVRDLFSIRGFGDDEHDPQIPSLWFRAPPLDLTIKTKEMEALRFQYLSLSRYCTVSYRTRKPLADALKNIRQQSVTMQNRAAEEHSKVMVLQRENEQLKAAAQQASEVDTLRAEVQRLQHLEQEMEQFNADLEAFRRLKADVLDLDVFRKNKAAILQYMKLLPKVVE

Secondary structure (DSSP, 8-state):
-------------B----THHHHHHHHH-S-TT-----B-TTTTT-S-GGGS-GGG------TTTT-SSS--HHHH-TTTSPPPP----HHHHHHHHHTEETTEESS---HHHHHHHHHHHHHHHHT-HHHHHHH-GGGGGGTS-GGGPPPPPPP---STTSS------SS-SS-TT---EEE-HHHHHHH----EEE---B--SSTTSB-TTS-GGGG-SSPS-TT--SHHHHHHHHHHHHHHHHHHHHHHHHHHHHHHHHHHHHHHHHHHHHHHHHHHHHHHHHHHHHHHHHHHHHHHHHHHHHHHHHHHHHHHHHHHHHHHHHHHHHHS---TT-HHHHHHTHHHHHHHHTTGGGS--

Solvent-accessible surface area (backbone atoms only — not comparable to full-atom values): 22383 Å² total; per-residue (Å²): 132,83,77,74,83,70,80,71,78,76,82,72,76,40,57,71,69,60,71,72,54,31,56,51,43,54,72,73,40,95,56,63,86,63,78,79,76,42,64,35,70,84,62,57,70,47,74,47,88,81,71,58,65,73,88,77,66,76,87,89,72,54,85,69,83,59,47,86,79,94,51,61,63,83,82,71,45,60,83,82,63,58,85,78,88,85,82,80,51,60,21,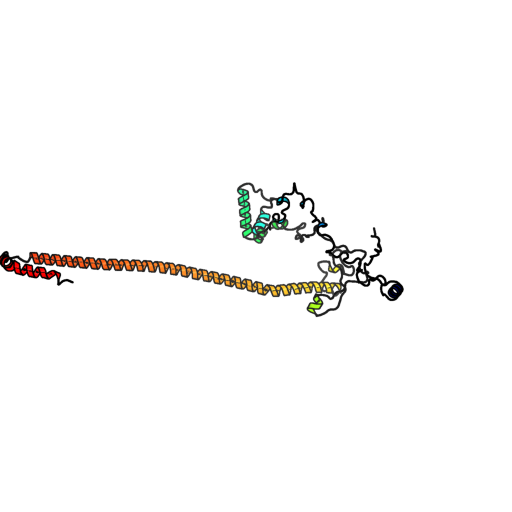55,52,36,25,39,64,68,45,30,41,97,92,55,63,70,55,88,66,60,70,71,63,24,55,51,52,52,52,51,33,36,58,52,11,70,74,31,56,66,59,53,41,72,77,37,67,70,56,57,62,80,69,32,34,86,92,72,36,77,67,74,85,81,63,91,42,93,43,97,82,29,57,83,83,85,81,83,63,91,76,58,100,55,60,94,87,64,63,60,67,47,48,49,74,62,44,35,71,76,71,66,41,68,65,69,37,80,58,78,60,72,79,55,75,54,88,88,32,35,42,85,88,54,64,71,70,80,63,48,82,80,73,77,69,87,83,55,93,45,80,72,43,52,55,53,48,49,52,50,49,50,51,53,50,50,53,50,53,51,46,66,61,46,49,59,55,53,52,48,52,52,51,52,50,54,51,51,52,53,52,51,52,51,51,51,53,51,50,52,51,52,55,51,53,49,53,51,52,51,50,52,51,51,51,53,50,53,51,52,50,51,52,54,51,52,54,49,51,53,51,52,52,50,52,50,50,51,50,50,50,52,49,50,50,52,49,51,56,68,66,50,75,76,68,92,75,59,66,66,62,52,63,76,43,46,72,60,56,56,57,57,60,71,56,55,85,77,76,72,132

Organism: NCBI:txid749634

InterPro domains:
  IPR016813 NADH-ubiquinone oxidoreductase 21.3 kDa subunit [PTHR37325] (3-178)
  IPR016813 NADH-ubiquinone oxidoreductase 21.3 kDa subunit [cd22849] (17-140)
  IPR060364 NuzM, N-terminal domain [PF27885] (12-51)
  IPR060365 NuzM, C-terminal domain [PF27886] (91-146)